Protein AF-A0A3D3TBF5-F1 (afdb_monomer_lite)

Foldseek 3Di:
DDDDDPDPDDPDDDPDPDPPPPPPPPPVPPDFDPFFDWPWKDWPNFTWDADPVVQETETEDEAPDQQQWTFIAIDGPPQKAKPVHGRHTHHQPDWDWMWIAGRVRDIDIHTYHYHYDDPDPPQQCFDFDPPVDDTWGWGWDADPVRHTDQDTWTADPRDTFDGWDFDADPPGDGQFTWGDDPRDIDGDDDDDDDD

Radius of gyration: 39.22 Å; chains: 1; bounding box: 85×25×143 Å

Structure (mmCIF, N/CA/C/O backbone):
data_AF-A0A3D3TBF5-F1
#
_entry.id   AF-A0A3D3TBF5-F1
#
loop_
_atom_site.group_PDB
_atom_site.id
_atom_site.type_symbol
_atom_site.label_atom_id
_atom_site.label_alt_id
_atom_site.label_comp_id
_atom_site.label_asym_id
_atom_site.label_entity_id
_atom_site.label_seq_id
_atom_site.pdbx_PDB_ins_code
_atom_site.Cartn_x
_atom_site.Cartn_y
_atom_site.Cartn_z
_atom_site.occupancy
_atom_site.B_iso_or_equiv
_atom_site.auth_seq_id
_atom_site.auth_comp_id
_atom_site.auth_asym_id
_atom_site.auth_atom_id
_atom_site.pdbx_PDB_model_num
ATOM 1 N N . MET A 1 1 ? -46.517 -11.466 99.877 1.00 44.78 1 MET A N 1
ATOM 2 C CA . MET A 1 1 ? -45.139 -11.883 99.499 1.00 44.78 1 MET A CA 1
ATOM 3 C C . MET A 1 1 ? -45.251 -12.443 98.082 1.00 44.78 1 MET A C 1
ATOM 5 O O . MET A 1 1 ? -46.030 -13.364 97.930 1.00 44.78 1 MET A O 1
ATOM 9 N N . LYS A 1 2 ? -44.693 -11.909 96.987 1.00 42.38 2 LYS A N 1
ATOM 10 C CA . LYS A 1 2 ? -43.354 -11.375 96.652 1.00 42.38 2 LYS A CA 1
ATOM 11 C C . LYS A 1 2 ? -43.559 -10.257 95.593 1.00 42.38 2 LYS A C 1
ATOM 13 O O . LYS A 1 2 ? -44.338 -10.458 94.676 1.00 42.38 2 LYS A O 1
ATOM 18 N N . LYS A 1 3 ? -43.184 -8.997 95.842 1.00 43.31 3 LYS A N 1
ATOM 19 C CA . LYS A 1 3 ? -41.901 -8.330 95.511 1.00 43.31 3 LYS A CA 1
ATOM 20 C C . LYS A 1 3 ? -41.481 -8.410 94.028 1.00 43.31 3 LYS A C 1
ATOM 22 O O . LYS A 1 3 ? -41.016 -9.448 93.585 1.00 43.31 3 LYS A O 1
ATOM 27 N N . CYS A 1 4 ? -41.584 -7.254 93.359 1.00 49.91 4 CYS A N 1
ATOM 28 C CA . CYS A 1 4 ? -40.483 -6.519 92.721 1.00 49.91 4 CYS A CA 1
ATOM 29 C C . CYS A 1 4 ? -39.525 -7.318 91.820 1.00 49.91 4 CYS A C 1
ATOM 31 O O . CYS A 1 4 ? -38.617 -7.951 92.343 1.00 49.91 4 CYS A O 1
ATOM 33 N N . GLN A 1 5 ? -39.671 -7.172 90.497 1.00 48.06 5 GLN A N 1
ATOM 34 C CA . GLN A 1 5 ? -38.568 -7.145 89.519 1.00 48.06 5 GLN A CA 1
ATOM 35 C C . GLN A 1 5 ? -38.929 -6.172 88.385 1.00 48.06 5 GLN A C 1
ATOM 37 O O . GLN A 1 5 ? -39.093 -6.520 87.224 1.00 48.06 5 GLN A O 1
ATOM 42 N N . LEU A 1 6 ? -39.071 -4.911 88.791 1.00 50.03 6 LEU A N 1
ATOM 43 C CA . LEU A 1 6 ? -38.897 -3.731 87.955 1.00 50.03 6 LEU A CA 1
ATOM 44 C C . LEU A 1 6 ? -37.449 -3.257 88.173 1.00 50.03 6 LEU A C 1
ATOM 46 O O . LEU A 1 6 ? -37.250 -2.296 88.903 1.00 50.03 6 LEU A O 1
ATOM 50 N N . PHE A 1 7 ? -36.444 -3.999 87.677 1.00 50.03 7 PHE A N 1
ATOM 51 C CA . PHE A 1 7 ? -35.027 -3.572 87.660 1.00 50.03 7 PHE A CA 1
ATOM 52 C C . PHE A 1 7 ? -34.118 -4.556 86.882 1.00 50.03 7 PHE A C 1
ATOM 54 O O . PHE A 1 7 ? -33.249 -5.213 87.444 1.00 50.03 7 PHE A O 1
ATOM 61 N N . TYR A 1 8 ? -34.332 -4.695 85.575 1.00 39.38 8 TYR A N 1
ATOM 62 C CA . TYR A 1 8 ? -33.291 -5.140 84.631 1.00 39.38 8 TYR A CA 1
ATOM 63 C C . TYR A 1 8 ? -33.533 -4.373 83.321 1.00 39.38 8 TYR A C 1
ATOM 65 O O . TYR A 1 8 ? -34.052 -4.889 82.343 1.00 39.38 8 TYR A O 1
ATOM 73 N N . PHE A 1 9 ? -33.541 -3.042 83.381 1.00 40.16 9 PHE A N 1
ATOM 74 C CA . PHE A 1 9 ? -32.325 -2.225 83.373 1.00 40.16 9 PHE A CA 1
ATOM 75 C C . PHE A 1 9 ? -31.498 -2.517 82.113 1.00 40.16 9 PHE A C 1
ATOM 77 O O . PHE A 1 9 ? -30.559 -3.300 82.133 1.00 40.16 9 PHE A O 1
ATOM 84 N N . PHE A 1 10 ? -31.912 -1.896 81.005 1.00 44.72 10 PHE A N 1
ATOM 85 C CA . PHE A 1 10 ? -31.051 -0.984 80.241 1.00 44.72 10 PHE A CA 1
ATOM 86 C C . PHE A 1 10 ? -29.668 -1.478 79.768 1.00 44.72 10 PHE A C 1
ATOM 88 O O . PHE A 1 10 ? -28.803 -0.658 79.476 1.00 44.72 10 PHE A O 1
ATOM 95 N N . LEU A 1 11 ? -29.446 -2.789 79.638 1.00 43.97 11 LEU A N 1
ATOM 96 C CA . LEU A 1 11 ? -28.130 -3.318 79.271 1.00 43.97 11 LEU A CA 1
ATOM 97 C C . LEU A 1 11 ? -28.190 -4.583 78.402 1.00 43.97 11 LEU A C 1
ATOM 99 O O . LEU A 1 11 ? -27.532 -5.578 78.678 1.00 43.97 11 LEU A O 1
ATOM 103 N N . THR A 1 12 ? -28.947 -4.532 77.309 1.00 49.16 12 THR A N 1
ATOM 104 C CA . TH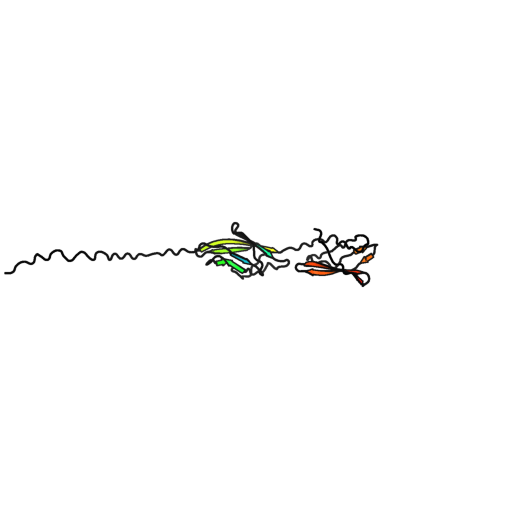R A 1 12 ? -28.513 -5.174 76.056 1.00 49.16 12 THR A CA 1
ATOM 105 C C . THR A 1 12 ? -28.653 -4.148 74.935 1.00 49.16 12 THR A C 1
ATOM 107 O O . THR A 1 12 ? -29.690 -4.005 74.294 1.00 49.16 12 THR A O 1
ATOM 110 N N . ALA A 1 13 ? -27.594 -3.342 74.827 1.00 52.47 13 ALA A N 1
ATOM 111 C CA . ALA A 1 13 ? -27.198 -2.524 73.686 1.00 52.47 13 ALA A CA 1
ATOM 112 C C . ALA A 1 13 ? -27.824 -3.011 72.364 1.00 52.47 13 ALA A C 1
ATOM 114 O O . ALA A 1 13 ? -27.690 -4.173 71.999 1.00 52.47 13 ALA A O 1
ATOM 115 N N . ILE A 1 14 ? -28.570 -2.175 71.638 1.00 59.97 14 ILE A N 1
ATOM 116 C CA . ILE A 1 14 ? -27.981 -1.262 70.639 1.00 59.97 14 ILE A CA 1
ATOM 117 C C . ILE A 1 14 ? -26.761 -1.915 69.958 1.00 59.97 14 ILE A C 1
ATOM 119 O O . ILE A 1 14 ? -25.628 -1.479 70.121 1.00 59.97 14 ILE A O 1
ATOM 123 N N . LEU A 1 15 ? -27.017 -3.024 69.267 1.00 54.66 15 LEU A N 1
ATOM 124 C CA . LEU A 1 15 ? -26.178 -3.684 68.265 1.00 54.66 15 LEU A CA 1
ATOM 125 C C . LEU A 1 15 ? -27.102 -4.741 67.632 1.00 54.66 15 LEU A C 1
ATOM 127 O O . LEU A 1 15 ? -27.279 -5.815 68.187 1.00 54.66 15 LEU A O 1
ATOM 131 N N . CYS A 1 16 ? -27.988 -4.382 66.704 1.00 47.75 16 CYS A N 1
ATOM 132 C CA . CYS A 1 16 ? -27.721 -4.481 65.270 1.00 47.75 16 CYS A CA 1
ATOM 133 C C . CYS A 1 16 ? -28.657 -3.537 64.484 1.00 47.75 16 CYS A C 1
ATOM 135 O O . CYS A 1 16 ? -29.591 -3.981 63.820 1.00 47.75 16 CYS A O 1
ATOM 137 N N . ILE A 1 17 ? -28.424 -2.223 64.559 1.00 57.31 17 ILE A N 1
ATOM 138 C CA . ILE A 1 17 ? -28.798 -1.333 63.450 1.00 57.31 17 ILE A CA 1
ATOM 139 C C . ILE A 1 17 ? -27.656 -1.457 62.442 1.00 57.31 17 ILE A C 1
ATOM 141 O O . ILE A 1 17 ? -26.527 -1.109 62.776 1.00 57.31 17 ILE A O 1
ATOM 145 N N . GLY A 1 18 ? -27.940 -1.976 61.248 1.00 52.31 18 GLY A N 1
ATOM 146 C CA . GLY A 1 18 ? -26.971 -1.994 60.151 1.00 52.31 18 GLY A CA 1
ATOM 147 C C . GLY A 1 18 ? -26.944 -3.284 59.342 1.00 52.31 18 GLY A C 1
ATOM 148 O O . GLY A 1 18 ? -25.890 -3.882 59.208 1.00 52.31 18 GLY A O 1
ATOM 149 N N . LEU A 1 19 ? -28.084 -3.707 58.791 1.00 52.31 19 LEU A N 1
ATOM 150 C CA . LEU A 1 19 ? -28.098 -4.491 57.548 1.00 52.31 19 LEU A CA 1
ATOM 151 C C . LEU A 1 19 ? -28.998 -3.800 56.514 1.00 52.31 19 LEU A C 1
ATOM 153 O O . LEU A 1 19 ? -29.741 -4.443 55.780 1.00 52.31 19 LEU A O 1
ATOM 157 N N . ILE A 1 20 ? -28.893 -2.469 56.428 1.00 59.06 20 ILE A N 1
ATOM 158 C CA . ILE A 1 20 ? -28.952 -1.837 55.108 1.00 59.06 20 ILE A CA 1
ATOM 159 C C . ILE A 1 20 ? -27.634 -2.251 54.452 1.00 59.06 20 ILE A C 1
ATOM 161 O O . ILE A 1 20 ? -26.636 -1.544 54.528 1.00 59.06 20 ILE A O 1
ATOM 165 N N . SER A 1 21 ? -27.603 -3.477 53.934 1.00 51.47 21 SER A N 1
ATOM 166 C CA . SER A 1 21 ? -26.643 -3.832 52.908 1.00 51.47 21 SER A CA 1
ATOM 167 C C . SER A 1 21 ? -27.151 -3.101 51.678 1.00 51.47 21 SER A C 1
ATOM 169 O O . SER A 1 21 ? -28.109 -3.549 51.050 1.00 51.47 21 SER A O 1
ATOM 171 N N . CYS A 1 22 ? -26.569 -1.938 51.388 1.00 60.28 22 CYS A N 1
ATOM 172 C CA . CYS A 1 22 ? -26.491 -1.518 49.999 1.00 60.28 22 CYS A CA 1
ATOM 173 C C . CYS A 1 22 ? -25.893 -2.705 49.241 1.00 60.28 22 CYS A C 1
ATOM 175 O O . CYS A 1 22 ? -24.845 -3.223 49.631 1.00 60.28 22 CYS A O 1
ATOM 177 N N . SER A 1 23 ? -26.589 -3.199 48.222 1.00 57.19 23 SER A N 1
ATOM 178 C CA . SER A 1 23 ? -25.873 -3.752 47.085 1.00 57.19 23 SER A CA 1
ATOM 179 C C . SER A 1 23 ? -25.165 -2.551 46.485 1.00 57.19 23 SER A C 1
ATOM 181 O O . SER A 1 23 ? -25.796 -1.719 45.833 1.00 57.19 23 SER A O 1
ATOM 183 N N . ASP A 1 24 ? -23.898 -2.384 46.839 1.00 58.56 24 ASP A N 1
ATOM 184 C CA . ASP A 1 24 ? -23.013 -1.568 46.034 1.00 58.56 24 ASP A CA 1
ATOM 185 C C . ASP A 1 24 ? -22.933 -2.313 44.697 1.00 58.56 24 ASP A C 1
ATOM 187 O O . ASP A 1 24 ? -22.216 -3.302 44.543 1.00 58.56 24 ASP A O 1
ATOM 191 N N . ASP A 1 25 ? -23.819 -1.928 43.775 1.00 63.03 25 ASP A N 1
ATOM 192 C CA . ASP A 1 25 ? -23.666 -2.200 42.355 1.00 63.03 25 ASP A CA 1
ATOM 193 C C . ASP A 1 25 ? -22.463 -1.357 41.922 1.00 63.03 25 ASP A C 1
ATOM 195 O O . ASP A 1 25 ? -22.594 -0.248 41.401 1.00 63.03 25 ASP A O 1
ATOM 199 N N . ASP A 1 26 ? -21.273 -1.860 42.251 1.00 60.66 26 ASP A N 1
ATOM 200 C CA . ASP A 1 26 ? -20.014 -1.399 41.698 1.00 60.66 26 ASP A CA 1
ATOM 201 C C . ASP A 1 26 ? -20.041 -1.774 40.210 1.00 60.66 26 ASP A C 1
ATOM 203 O O . ASP A 1 26 ? -19.569 -2.833 39.789 1.00 60.66 26 ASP A O 1
ATOM 207 N N . ASP A 1 27 ? -20.672 -0.918 39.402 1.00 64.25 27 ASP A N 1
ATOM 208 C CA . ASP A 1 27 ? -20.431 -0.848 37.967 1.00 64.25 27 ASP A CA 1
ATOM 209 C C . ASP A 1 27 ? -18.949 -0.479 37.793 1.00 64.25 27 ASP A C 1
ATOM 211 O O . ASP A 1 27 ? -18.582 0.692 37.682 1.00 64.25 27 ASP A O 1
ATOM 215 N N . ASP A 1 28 ? -18.079 -1.491 37.832 1.00 65.94 28 ASP A N 1
ATOM 216 C CA . ASP A 1 28 ? -16.680 -1.375 37.444 1.00 65.94 28 ASP A CA 1
ATOM 217 C C . ASP A 1 28 ? -16.651 -0.848 36.004 1.00 65.94 28 ASP A C 1
ATOM 219 O O . ASP A 1 28 ? -16.860 -1.589 35.036 1.00 65.94 28 ASP A O 1
ATOM 223 N N . ASP A 1 29 ? -16.430 0.458 35.857 1.00 74.69 29 ASP A N 1
ATOM 224 C CA . ASP A 1 29 ? -16.364 1.121 34.562 1.00 74.69 29 ASP A CA 1
ATOM 225 C C . ASP A 1 29 ? -15.096 0.639 33.844 1.00 74.69 29 ASP A C 1
ATOM 227 O O . ASP A 1 29 ? -13.984 1.142 34.035 1.00 74.69 29 ASP A O 1
ATOM 231 N N . VAL A 1 30 ? -15.236 -0.439 33.067 1.00 84.44 30 VAL A N 1
ATOM 232 C CA . VAL A 1 30 ? -14.136 -1.025 32.302 1.00 84.44 30 VAL A CA 1
ATOM 233 C C . VAL A 1 30 ? -13.706 -0.018 31.241 1.00 84.44 30 VAL A C 1
ATOM 235 O O . VAL A 1 30 ? -14.323 0.092 30.176 1.00 84.44 30 VAL A O 1
ATOM 238 N N . ILE A 1 31 ? -12.605 0.688 31.509 1.00 90.69 31 ILE A N 1
ATOM 239 C CA . ILE A 1 31 ? -11.995 1.611 30.551 1.00 90.69 31 ILE A CA 1
ATOM 240 C C . ILE A 1 31 ? -11.472 0.804 29.358 1.00 90.69 31 ILE A C 1
ATOM 242 O O . ILE A 1 31 ? -10.478 0.079 29.448 1.00 90.69 31 ILE A O 1
ATOM 246 N N . ARG A 1 32 ? -12.156 0.941 28.221 1.00 95.75 32 ARG A N 1
ATOM 247 C CA . ARG A 1 32 ? -11.757 0.344 26.943 1.00 95.75 32 ARG A CA 1
ATOM 248 C C . ARG A 1 32 ? -10.760 1.243 26.221 1.00 95.75 32 ARG A C 1
ATOM 250 O O . ARG A 1 32 ? -10.855 2.467 26.282 1.00 95.75 32 ARG A O 1
ATOM 257 N N . SER A 1 33 ? -9.817 0.629 25.510 1.00 97.25 33 SER A N 1
ATOM 258 C CA . SER A 1 33 ? -8.856 1.363 24.686 1.00 97.25 33 SER A CA 1
ATOM 259 C C . SER A 1 33 ? -9.558 2.136 23.569 1.00 97.25 33 SER A C 1
ATOM 261 O O . SER A 1 33 ? -10.416 1.594 22.870 1.00 97.25 33 SER A O 1
ATOM 263 N N . ASN A 1 34 ? -9.135 3.381 23.363 1.00 97.50 34 ASN A N 1
ATOM 264 C CA . ASN A 1 34 ? -9.571 4.240 22.262 1.00 97.50 34 ASN A CA 1
ATOM 265 C C . ASN A 1 34 ? -8.534 4.331 21.124 1.00 97.50 34 ASN A C 1
ATOM 267 O O . ASN A 1 34 ? -8.710 5.116 20.181 1.00 97.50 34 ASN A O 1
ATOM 271 N N . GLU A 1 35 ? -7.449 3.553 21.212 1.00 98.44 35 GLU A N 1
ATOM 272 C CA . GLU A 1 35 ? -6.378 3.513 20.220 1.00 98.44 35 GLU A CA 1
ATOM 273 C C . GLU A 1 35 ? -6.846 2.796 18.946 1.00 98.44 35 GLU A C 1
ATOM 275 O O . GLU A 1 35 ? -7.361 1.680 18.975 1.00 98.44 35 GLU A O 1
ATOM 280 N N . LYS A 1 36 ? -6.663 3.465 17.807 1.00 98.44 36 LYS A N 1
ATOM 281 C CA . LYS A 1 36 ? -7.197 3.071 16.493 1.00 98.44 36 LYS A CA 1
ATOM 282 C C . LYS A 1 36 ? -6.226 3.433 15.376 1.00 98.44 36 LYS A C 1
ATOM 284 O O . LYS A 1 36 ? -6.605 4.060 14.389 1.00 98.44 36 LYS A O 1
ATOM 289 N N . LYS A 1 37 ? -4.954 3.087 15.574 1.00 98.75 37 LYS A N 1
ATOM 290 C CA . LYS A 1 37 ? -3.879 3.371 14.621 1.00 98.75 37 LYS A CA 1
ATOM 291 C C . LYS A 1 37 ? -3.606 2.174 13.725 1.00 98.75 37 LYS A C 1
ATOM 293 O O . LYS A 1 37 ? -3.753 1.033 14.164 1.00 98.75 37 LYS A O 1
ATOM 298 N N . ILE A 1 38 ? -3.155 2.441 12.501 1.00 98.75 38 ILE A N 1
ATOM 299 C CA . ILE A 1 38 ? -2.446 1.451 11.686 1.00 98.75 38 ILE A CA 1
ATOM 300 C C . ILE A 1 38 ? -0.964 1.610 12.014 1.00 98.75 38 ILE A C 1
ATOM 302 O O . ILE A 1 38 ? -0.379 2.661 11.787 1.00 98.75 38 ILE A O 1
ATOM 306 N N . THR A 1 39 ? -0.367 0.583 12.610 1.00 98.38 39 THR A N 1
ATOM 307 C CA . THR A 1 39 ? 1.027 0.612 13.079 1.00 98.38 39 THR A CA 1
ATOM 308 C C . THR A 1 39 ? 1.991 0.020 12.058 1.00 98.38 39 THR A C 1
ATOM 310 O O . THR A 1 39 ? 3.179 0.333 12.077 1.00 98.38 39 THR A O 1
ATOM 313 N N . GLU A 1 40 ? 1.490 -0.813 11.145 1.00 98.62 40 GLU A N 1
ATOM 314 C CA . GLU A 1 40 ? 2.246 -1.331 10.012 1.00 98.62 40 GLU A CA 1
ATOM 315 C C . GLU A 1 40 ? 1.302 -1.597 8.840 1.00 98.62 40 GLU A C 1
ATOM 317 O O . GLU A 1 40 ? 0.206 -2.125 9.021 1.00 98.62 40 GLU A O 1
ATOM 322 N N . PHE A 1 41 ? 1.751 -1.252 7.638 1.00 98.75 41 PHE A N 1
ATOM 323 C CA . PHE A 1 41 ? 1.102 -1.610 6.385 1.00 98.75 41 PHE A CA 1
ATOM 324 C C . PHE A 1 41 ? 2.199 -1.995 5.397 1.00 98.75 41 PHE A C 1
ATOM 326 O O . PHE A 1 41 ? 3.109 -1.202 5.143 1.00 98.75 41 PHE A O 1
ATOM 333 N N . ALA A 1 42 ? 2.149 -3.213 4.868 1.00 98.25 42 ALA A N 1
ATOM 334 C CA . ALA A 1 42 ? 3.153 -3.709 3.937 1.00 98.25 42 ALA A CA 1
ATOM 335 C C . ALA A 1 42 ? 2.530 -4.562 2.833 1.00 98.25 42 ALA A C 1
ATOM 337 O O . ALA A 1 42 ? 1.548 -5.261 3.055 1.00 98.25 42 ALA A O 1
ATOM 338 N N . ILE A 1 43 ? 3.124 -4.535 1.643 1.00 97.19 43 ILE A N 1
ATOM 339 C CA . ILE A 1 43 ? 2.772 -5.423 0.528 1.00 97.19 43 ILE A CA 1
ATOM 340 C C . ILE A 1 43 ? 4.081 -5.973 -0.031 1.00 97.19 43 ILE A C 1
ATOM 342 O O . ILE A 1 43 ? 5.013 -5.208 -0.267 1.00 97.19 43 ILE A O 1
ATOM 346 N N . ASN A 1 44 ? 4.175 -7.292 -0.227 1.00 91.38 44 ASN A N 1
ATOM 347 C CA . ASN A 1 44 ? 5.380 -7.955 -0.748 1.00 91.38 44 ASN A CA 1
ATOM 348 C C . ASN A 1 44 ? 6.668 -7.558 0.009 1.00 91.38 44 ASN A C 1
ATOM 350 O O . ASN A 1 44 ? 7.696 -7.285 -0.604 1.00 91.38 44 ASN A O 1
ATOM 354 N N . ALA A 1 45 ? 6.592 -7.487 1.343 1.00 91.19 45 ALA A N 1
ATOM 355 C CA . ALA A 1 45 ? 7.661 -7.037 2.246 1.00 91.19 45 ALA A CA 1
ATOM 356 C C . ALA A 1 45 ? 8.110 -5.564 2.103 1.00 91.19 45 ALA A C 1
ATOM 358 O O . ALA A 1 45 ? 9.002 -5.129 2.834 1.00 91.19 45 ALA A O 1
ATOM 359 N N . VAL A 1 46 ? 7.477 -4.767 1.236 1.00 86.12 46 VAL A N 1
ATOM 360 C CA . VAL A 1 46 ? 7.700 -3.318 1.155 1.00 86.12 46 VAL A CA 1
ATOM 361 C C . VAL A 1 46 ? 6.776 -2.622 2.149 1.00 86.12 46 VAL A C 1
ATOM 363 O O . VAL A 1 46 ? 5.561 -2.816 2.109 1.00 86.12 46 VAL A O 1
ATOM 366 N N . LYS A 1 47 ? 7.350 -1.820 3.051 1.00 93.75 47 LYS A N 1
ATOM 367 C CA . LYS A 1 47 ? 6.606 -1.071 4.072 1.00 93.75 47 LYS A CA 1
ATOM 368 C C . LYS A 1 47 ? 6.128 0.271 3.535 1.00 93.75 47 LYS A C 1
ATOM 370 O O . LYS A 1 47 ? 6.873 0.955 2.837 1.00 93.75 47 LYS A O 1
ATOM 375 N N . ALA A 1 48 ? 4.903 0.635 3.889 1.00 95.94 48 ALA A N 1
ATOM 376 C CA . ALA A 1 48 ? 4.310 1.912 3.530 1.00 95.94 48 ALA A CA 1
ATOM 377 C C . ALA A 1 48 ? 4.760 3.024 4.480 1.00 95.94 48 ALA A C 1
ATOM 379 O O . ALA A 1 48 ? 5.079 2.781 5.646 1.00 95.94 48 ALA A O 1
ATOM 380 N N . GLU A 1 49 ? 4.714 4.252 3.983 1.00 96.31 49 GLU A N 1
ATOM 381 C CA . GLU A 1 49 ? 4.723 5.449 4.809 1.00 96.31 49 GLU A CA 1
ATOM 382 C C . GLU A 1 49 ? 3.311 5.685 5.352 1.00 96.31 49 GLU A C 1
ATOM 384 O O . GLU A 1 49 ? 2.336 5.698 4.595 1.00 96.31 49 GLU A O 1
ATOM 389 N N . ILE A 1 50 ? 3.198 5.841 6.670 1.00 98.50 50 ILE A N 1
ATOM 390 C CA . ILE A 1 50 ? 1.928 6.073 7.359 1.00 98.50 50 ILE A CA 1
ATOM 391 C C . ILE A 1 50 ? 1.973 7.469 7.965 1.00 98.50 50 ILE A C 1
ATOM 393 O O . ILE A 1 50 ? 2.751 7.736 8.881 1.00 98.50 50 ILE A O 1
ATOM 397 N N . ASP A 1 51 ? 1.107 8.345 7.470 1.00 97.81 51 ASP A N 1
ATOM 398 C CA . ASP A 1 51 ? 0.896 9.670 8.033 1.00 97.81 51 ASP A CA 1
ATOM 399 C C . ASP A 1 51 ? -0.267 9.607 9.025 1.00 97.81 51 ASP A C 1
ATOM 401 O O . ASP A 1 51 ? -1.445 9.539 8.661 1.00 97.81 51 ASP A O 1
ATOM 405 N N . GLU A 1 52 ? 0.071 9.629 10.310 1.00 97.88 52 GLU A N 1
ATOM 406 C CA . GLU A 1 52 ? -0.905 9.599 11.394 1.00 97.88 52 GLU A CA 1
ATOM 407 C C . GLU A 1 52 ? -1.657 10.923 11.583 1.00 97.88 52 GLU A C 1
ATOM 409 O O . GLU A 1 52 ? -2.709 10.928 12.221 1.00 97.88 52 GLU A O 1
ATOM 414 N N . THR A 1 53 ? -1.173 12.041 11.046 1.00 97.62 53 THR A N 1
ATOM 415 C CA . THR A 1 53 ? -1.868 13.331 11.122 1.00 97.62 53 THR A CA 1
ATOM 416 C C . THR A 1 53 ? -2.947 13.419 10.049 1.00 97.62 53 THR A C 1
ATOM 418 O O . 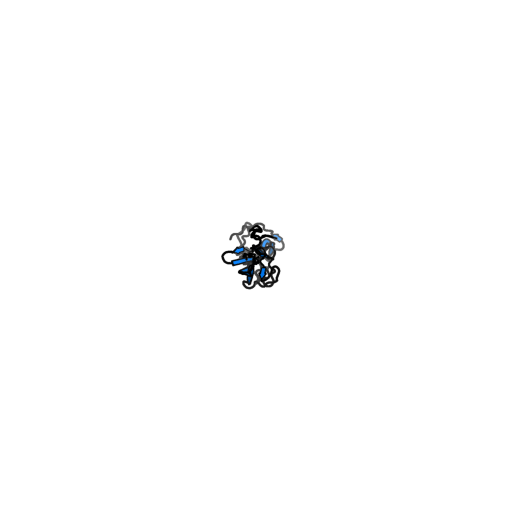THR A 1 53 ? -4.096 13.726 10.364 1.00 97.62 53 THR A O 1
ATOM 421 N N . ASN A 1 54 ? -2.604 13.089 8.804 1.00 98.06 54 ASN A N 1
ATOM 422 C CA . ASN A 1 54 ? -3.522 13.145 7.663 1.00 98.06 54 ASN A CA 1
ATOM 423 C C . ASN A 1 54 ? -4.310 11.846 7.444 1.00 98.06 54 ASN A C 1
ATOM 425 O O . ASN A 1 54 ? -5.252 11.823 6.653 1.00 98.06 54 ASN A O 1
ATOM 429 N N . LYS A 1 55 ? -3.947 10.771 8.155 1.00 98.50 55 LYS A N 1
ATOM 430 C CA . LYS A 1 55 ? -4.557 9.437 8.045 1.00 98.50 55 LYS A CA 1
ATOM 431 C C . LYS A 1 55 ? -4.447 8.885 6.627 1.00 98.50 55 LYS A C 1
ATOM 433 O O . LYS A 1 55 ? -5.395 8.344 6.055 1.00 98.50 55 LYS A O 1
ATOM 438 N N . THR A 1 56 ? -3.255 9.014 6.058 1.00 98.31 56 THR A N 1
ATOM 439 C CA . THR A 1 56 ? -2.924 8.509 4.725 1.00 98.31 56 THR A CA 1
ATOM 440 C C . THR A 1 56 ? -1.845 7.446 4.806 1.00 98.31 56 THR A C 1
ATOM 442 O O . THR A 1 56 ? -0.962 7.502 5.657 1.00 98.31 56 THR A O 1
ATOM 445 N N . ILE A 1 57 ? -1.922 6.476 3.901 1.00 98.75 57 ILE A N 1
ATOM 446 C CA . ILE A 1 57 ? -0.934 5.414 3.739 1.00 98.75 57 ILE A CA 1
ATOM 447 C C . ILE A 1 57 ? -0.452 5.476 2.298 1.00 98.75 57 ILE A C 1
ATOM 449 O O . ILE A 1 57 ? -1.260 5.381 1.374 1.00 98.75 57 ILE A O 1
ATOM 453 N N . ILE A 1 58 ? 0.851 5.642 2.107 1.00 94.50 58 ILE A N 1
ATOM 454 C CA . ILE A 1 58 ? 1.466 5.722 0.786 1.00 94.50 58 ILE A CA 1
ATOM 455 C C . ILE A 1 58 ? 2.484 4.597 0.666 1.00 94.50 58 ILE A C 1
ATOM 457 O O . ILE A 1 58 ? 3.398 4.474 1.478 1.00 94.50 58 ILE A O 1
ATOM 461 N N . LEU A 1 59 ? 2.332 3.765 -0.361 1.00 92.25 59 LEU A N 1
ATOM 462 C CA . LEU A 1 59 ? 3.278 2.699 -0.667 1.00 92.25 59 LEU A CA 1
ATOM 463 C C . LEU A 1 59 ? 3.677 2.774 -2.133 1.00 92.25 59 LEU A C 1
ATOM 465 O O . LEU A 1 59 ? 2.818 2.794 -3.012 1.00 92.25 59 LEU A O 1
ATOM 469 N N . THR A 1 60 ? 4.980 2.750 -2.385 1.00 84.75 60 THR A N 1
ATOM 470 C CA . THR A 1 60 ? 5.528 2.680 -3.738 1.00 84.75 60 THR A CA 1
ATOM 471 C C . THR A 1 60 ? 6.076 1.281 -3.986 1.00 84.75 60 THR A C 1
ATOM 473 O O . THR A 1 60 ? 6.981 0.834 -3.284 1.00 84.75 60 THR A O 1
ATOM 476 N N . LEU A 1 61 ? 5.522 0.588 -4.978 1.00 82.56 61 LEU A N 1
ATOM 477 C CA . LEU A 1 61 ? 5.912 -0.762 -5.378 1.00 82.56 61 LEU A CA 1
ATOM 478 C C . LEU A 1 61 ? 6.750 -0.745 -6.671 1.00 82.56 61 LEU A C 1
ATOM 480 O O . LEU A 1 61 ? 6.663 0.212 -7.451 1.00 82.56 61 LEU A O 1
ATOM 484 N N . PRO A 1 62 ? 7.561 -1.794 -6.921 1.00 79.25 62 PRO A N 1
ATOM 485 C CA . PRO A 1 62 ? 8.326 -1.931 -8.157 1.00 79.25 62 PRO A CA 1
ATOM 486 C C . PRO A 1 62 ? 7.451 -1.869 -9.411 1.00 79.25 62 PRO A C 1
ATOM 488 O O . PRO A 1 62 ? 6.260 -2.186 -9.369 1.00 79.25 62 PRO A O 1
ATOM 491 N N . ALA A 1 63 ? 8.071 -1.502 -10.532 1.00 71.88 63 ALA A N 1
ATOM 492 C CA . ALA A 1 63 ? 7.425 -1.457 -11.840 1.00 71.88 63 ALA A CA 1
ATOM 493 C C . ALA A 1 63 ? 6.733 -2.781 -12.204 1.00 71.88 63 ALA A C 1
ATOM 495 O O . ALA A 1 63 ? 7.160 -3.847 -11.765 1.00 71.88 63 ALA A O 1
ATOM 496 N N . GLU A 1 64 ? 5.681 -2.698 -13.022 1.00 77.00 64 GLU A N 1
ATOM 497 C CA . GLU A 1 64 ? 4.874 -3.844 -13.482 1.00 77.00 64 GLU A CA 1
ATOM 498 C C . GLU A 1 64 ? 4.136 -4.625 -12.376 1.00 77.00 64 GLU A C 1
ATOM 500 O O . GLU A 1 64 ? 3.566 -5.682 -12.644 1.00 77.00 64 GLU A O 1
ATOM 505 N N . THR A 1 65 ? 4.100 -4.129 -11.132 1.00 82.38 65 THR A N 1
ATOM 506 C CA . THR A 1 65 ? 3.284 -4.758 -10.081 1.00 82.38 65 THR A CA 1
ATOM 507 C C . THR A 1 65 ? 1.795 -4.654 -10.433 1.00 82.38 65 THR A C 1
ATOM 509 O O . THR A 1 65 ? 1.273 -3.549 -10.587 1.00 82.38 65 THR A O 1
ATOM 512 N N . ASP A 1 66 ? 1.096 -5.792 -10.508 1.00 90.56 66 ASP A N 1
ATOM 513 C CA . ASP A 1 66 ? -0.363 -5.831 -10.667 1.00 90.56 66 ASP A CA 1
ATOM 514 C C . ASP A 1 66 ? -1.053 -5.356 -9.380 1.00 90.56 66 ASP A C 1
ATOM 516 O O . ASP A 1 66 ? -1.024 -6.027 -8.347 1.00 90.56 66 ASP A O 1
ATOM 520 N N . VAL A 1 67 ? -1.676 -4.179 -9.446 1.00 95.94 67 VAL A N 1
ATOM 521 C CA . VAL A 1 67 ? -2.352 -3.542 -8.307 1.00 95.94 67 VAL A CA 1
ATOM 522 C C . VAL A 1 67 ? -3.806 -3.974 -8.126 1.00 95.94 67 VAL A C 1
ATOM 524 O O . VAL A 1 67 ? -4.443 -3.542 -7.170 1.00 95.94 67 VAL A O 1
ATOM 527 N N . THR A 1 68 ? -4.352 -4.815 -9.005 1.00 96.88 68 THR A N 1
ATOM 528 C CA . THR A 1 68 ? -5.775 -5.192 -8.961 1.00 96.88 68 THR A CA 1
ATOM 529 C C . THR A 1 68 ? -6.095 -6.222 -7.876 1.00 96.88 68 THR A C 1
ATOM 531 O O . THR A 1 68 ? -7.259 -6.389 -7.515 1.00 96.88 68 THR A O 1
ATOM 534 N N . LYS A 1 69 ? -5.076 -6.930 -7.362 1.00 96.38 69 LYS A N 1
ATOM 535 C CA . LYS A 1 69 ? -5.226 -8.085 -6.458 1.00 96.38 69 LYS A CA 1
ATOM 536 C C . LYS A 1 69 ? -4.095 -8.193 -5.434 1.00 96.38 69 LYS A C 1
ATOM 538 O O . LYS A 1 69 ? -3.427 -9.221 -5.320 1.00 96.38 69 LYS A O 1
ATOM 543 N N . LEU A 1 70 ? -3.851 -7.124 -4.683 1.00 97.81 70 LEU A N 1
ATOM 544 C CA . LEU A 1 70 ? -2.804 -7.116 -3.658 1.00 97.81 70 LEU A CA 1
ATOM 545 C C . LEU A 1 70 ? -3.349 -7.566 -2.301 1.00 97.81 70 LEU A C 1
ATOM 547 O O . LEU A 1 70 ? -4.504 -7.312 -1.973 1.00 97.81 70 LEU A O 1
ATOM 551 N N . LYS A 1 71 ? -2.500 -8.209 -1.494 1.00 98.25 71 LYS A N 1
ATOM 552 C CA . LYS A 1 71 ? -2.810 -8.642 -0.123 1.00 98.25 71 LYS A CA 1
ATOM 553 C C . LYS A 1 71 ? -1.923 -7.892 0.871 1.00 98.25 71 LYS A C 1
ATOM 555 O O . LYS A 1 71 ? -0.759 -8.262 1.026 1.00 98.25 71 LYS A O 1
ATOM 560 N N . PRO A 1 72 ? -2.424 -6.824 1.509 1.00 98.50 72 PRO A N 1
ATOM 561 C CA . PRO A 1 72 ? -1.638 -6.078 2.478 1.00 98.50 72 PRO A CA 1
ATOM 562 C C . PRO A 1 72 ? -1.527 -6.807 3.811 1.00 98.50 72 PRO A C 1
ATOM 564 O O . PRO A 1 72 ? -2.520 -7.298 4.339 1.00 98.50 72 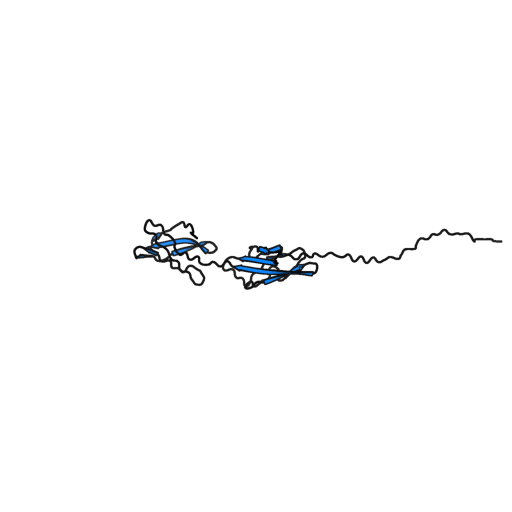PRO A O 1
ATOM 567 N N . GLN A 1 73 ? -0.331 -6.802 4.385 1.00 98.75 73 GLN A N 1
ATOM 568 C CA . GLN A 1 73 ? -0.071 -7.196 5.762 1.00 98.75 73 GLN A CA 1
ATOM 569 C C . GLN A 1 73 ? -0.247 -5.965 6.650 1.00 98.75 73 GLN A C 1
ATOM 571 O O . GLN A 1 73 ? 0.493 -4.987 6.509 1.00 98.75 73 GLN A O 1
ATOM 576 N N . ILE A 1 74 ? -1.241 -5.998 7.536 1.00 98.81 74 ILE A N 1
ATOM 577 C CA . ILE A 1 74 ? -1.659 -4.836 8.326 1.00 98.81 74 ILE A CA 1
ATOM 578 C C . ILE A 1 74 ? -1.559 -5.163 9.812 1.00 98.81 74 ILE A C 1
ATOM 580 O O . ILE A 1 74 ? -2.116 -6.158 10.275 1.00 98.81 74 ILE A O 1
ATOM 584 N N . LYS A 1 75 ? -0.899 -4.291 10.577 1.00 98.75 75 LYS A N 1
ATOM 585 C CA . LYS A 1 75 ? -0.962 -4.286 12.042 1.00 98.75 75 LYS A CA 1
ATOM 586 C C . LYS A 1 75 ? -1.664 -3.027 12.518 1.00 98.75 75 LYS A C 1
ATOM 588 O O . LYS A 1 75 ? -1.494 -1.950 11.946 1.00 98.75 75 LYS A O 1
ATOM 593 N N . VAL A 1 76 ? -2.441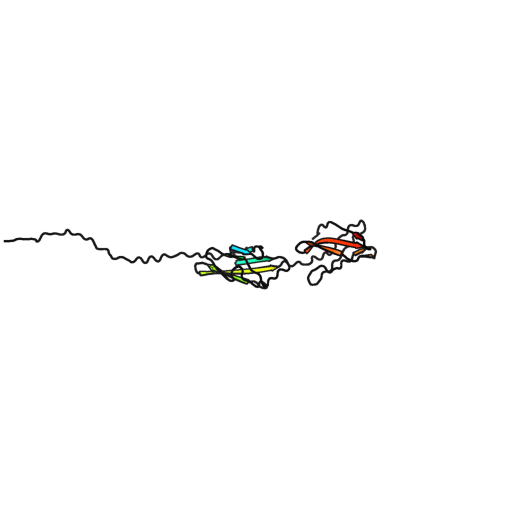 -3.175 13.579 1.00 98.75 76 VAL A N 1
ATOM 594 C CA . VAL A 1 76 ? -3.167 -2.084 14.228 1.00 98.75 76 VAL A CA 1
ATOM 595 C C . VAL A 1 76 ? -2.822 -2.010 15.708 1.00 98.75 76 VAL A C 1
ATOM 597 O O . VAL A 1 76 ? -2.135 -2.887 16.229 1.00 98.75 76 VAL A O 1
ATOM 600 N N . SER A 1 77 ? -3.275 -0.947 16.370 1.00 98.56 77 SER A N 1
ATOM 601 C CA . SER A 1 77 ? -3.230 -0.822 17.829 1.00 98.56 77 SER A CA 1
ATOM 602 C C . SER A 1 77 ? -3.787 -2.061 18.538 1.00 98.56 77 SER A C 1
ATOM 604 O O . SER A 1 77 ? -4.703 -2.718 18.039 1.00 98.56 77 SER A O 1
ATOM 606 N N . ASP A 1 78 ? -3.275 -2.344 19.735 1.00 97.88 78 ASP A N 1
ATOM 607 C CA . ASP A 1 78 ? -3.752 -3.459 20.550 1.00 97.88 78 ASP A CA 1
ATOM 608 C C . ASP A 1 78 ? -5.269 -3.398 20.751 1.00 97.88 78 ASP A C 1
ATOM 610 O O . ASP A 1 78 ? -5.839 -2.342 21.041 1.00 97.88 78 ASP A O 1
ATOM 614 N N . LYS A 1 79 ? -5.912 -4.562 20.601 1.00 97.56 79 LYS A N 1
ATOM 615 C CA . LYS A 1 79 ? -7.369 -4.765 20.681 1.00 97.56 79 LYS A CA 1
ATOM 616 C C . LYS A 1 79 ? -8.204 -4.035 19.619 1.00 97.56 79 LYS A C 1
ATOM 618 O O . LYS A 1 79 ? -9.427 -4.171 19.625 1.00 97.56 79 LYS A O 1
ATOM 623 N N . ALA A 1 80 ? -7.580 -3.298 18.703 1.00 98.56 80 ALA A N 1
ATOM 624 C CA . ALA A 1 80 ? -8.266 -2.746 17.549 1.00 98.56 80 ALA A CA 1
ATOM 625 C C . ALA A 1 80 ? -8.449 -3.808 16.451 1.00 98.56 80 ALA A C 1
ATOM 627 O O . ALA A 1 80 ? -7.786 -4.844 16.415 1.00 98.56 80 ALA A O 1
ATOM 628 N N . SER A 1 81 ? -9.355 -3.526 15.523 1.00 98.62 81 SER A N 1
ATOM 629 C CA . SER A 1 81 ? -9.593 -4.319 14.312 1.00 98.62 81 SER A CA 1
ATOM 630 C C . SER A 1 81 ? -9.586 -3.411 13.086 1.00 98.62 81 SER A C 1
ATOM 632 O O . SER A 1 81 ? -9.803 -2.209 13.220 1.00 98.62 81 SER A O 1
ATOM 634 N N . VAL A 1 82 ? -9.336 -3.962 11.895 1.00 98.81 82 VAL A N 1
ATOM 635 C CA . VAL A 1 82 ? -9.291 -3.197 10.639 1.00 98.81 82 VAL A CA 1
ATOM 636 C C . VAL A 1 82 ? -10.173 -3.824 9.565 1.00 98.81 82 VAL A C 1
ATOM 638 O O . VAL A 1 82 ? -10.308 -5.044 9.490 1.00 98.81 82 VAL A O 1
ATOM 641 N N . THR A 1 83 ? -10.809 -2.989 8.746 1.00 98.56 83 THR A N 1
ATOM 642 C CA . THR A 1 83 ? -11.602 -3.398 7.578 1.00 98.56 83 THR A CA 1
ATOM 643 C C . THR A 1 83 ? -11.262 -2.516 6.369 1.00 98.56 83 THR A C 1
ATOM 645 O O . THR A 1 83 ? -11.406 -1.301 6.496 1.00 98.56 83 THR A O 1
ATOM 648 N N . PRO A 1 84 ? -10.873 -3.063 5.201 1.00 98.50 84 PRO A N 1
ATOM 649 C CA . PRO A 1 84 ? -10.605 -4.480 4.926 1.00 98.50 84 PRO A CA 1
ATOM 650 C C . PRO A 1 84 ? -9.572 -5.102 5.879 1.00 98.50 84 PRO A C 1
ATOM 652 O O . PRO A 1 84 ? -8.725 -4.400 6.428 1.00 98.50 84 PRO A O 1
ATOM 655 N N . ALA A 1 85 ? -9.694 -6.405 6.137 1.00 98.56 85 ALA A N 1
ATOM 656 C CA . ALA A 1 85 ? -8.791 -7.106 7.050 1.00 98.56 85 ALA A CA 1
ATOM 657 C C . ALA A 1 85 ? -7.404 -7.322 6.415 1.00 98.56 85 ALA A C 1
ATOM 659 O O . ALA A 1 85 ? -7.262 -7.279 5.191 1.00 98.56 85 ALA A O 1
ATOM 660 N N . SER A 1 86 ? -6.391 -7.582 7.250 1.00 98.44 86 SER A N 1
ATOM 661 C CA . SER A 1 86 ? -5.068 -8.017 6.775 1.00 98.44 86 SER A CA 1
ATOM 662 C C . SER A 1 86 ? -5.194 -9.262 5.894 1.00 98.44 86 SER A C 1
ATOM 664 O O . SER A 1 86 ? -6.055 -10.112 6.123 1.00 98.44 86 SER A O 1
ATOM 666 N N . ASP A 1 87 ? -4.327 -9.351 4.890 1.00 98.25 87 ASP A N 1
ATOM 667 C CA . ASP A 1 87 ? -4.180 -10.470 3.955 1.00 98.25 87 ASP A CA 1
ATOM 668 C C . ASP A 1 87 ? -5.400 -10.735 3.048 1.00 98.25 87 ASP A C 1
ATOM 670 O O . ASP A 1 87 ? -5.438 -11.723 2.306 1.00 98.25 87 ASP A O 1
ATOM 674 N N . VAL A 1 88 ? -6.376 -9.820 3.041 1.00 97.88 88 VAL A N 1
ATOM 675 C CA . VAL A 1 88 ? -7.505 -9.822 2.104 1.00 97.88 88 VAL A CA 1
ATOM 676 C C . VAL A 1 88 ? -7.092 -9.186 0.777 1.00 97.88 88 VAL A C 1
ATOM 678 O O . VAL A 1 88 ? -6.508 -8.102 0.738 1.00 97.88 88 VAL A O 1
ATOM 681 N N . GLU A 1 89 ? -7.422 -9.866 -0.323 1.00 98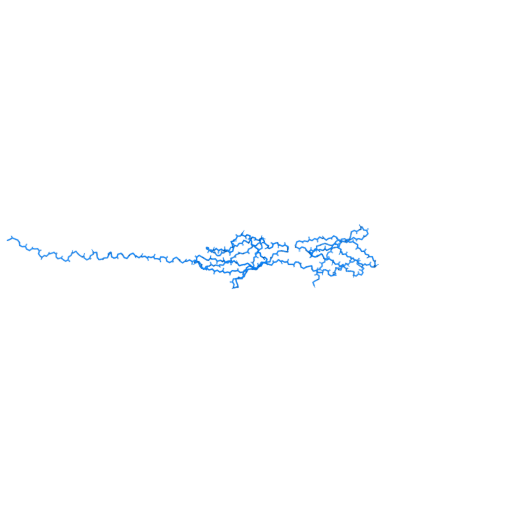.25 89 GLU A N 1
ATOM 682 C CA . GLU A 1 89 ? -7.197 -9.365 -1.681 1.00 98.25 89 GLU A CA 1
ATOM 683 C C . GLU A 1 89 ? -7.983 -8.071 -1.917 1.00 98.25 89 GLU A C 1
ATOM 685 O O . GLU A 1 89 ? -9.187 -8.010 -1.668 1.00 98.25 89 GLU A O 1
ATOM 690 N N . THR A 1 90 ? -7.284 -7.034 -2.369 1.00 98.31 90 THR A N 1
ATOM 691 C CA . THR A 1 90 ? -7.810 -5.679 -2.530 1.00 98.31 90 THR A CA 1
ATOM 692 C C . THR A 1 90 ? -7.301 -5.069 -3.839 1.00 98.31 90 THR A C 1
ATOM 694 O O . THR A 1 90 ? -6.121 -5.199 -4.176 1.00 98.31 90 THR A O 1
ATOM 697 N N . ASP A 1 91 ? -8.195 -4.388 -4.557 1.00 98.25 91 ASP A N 1
ATOM 698 C CA . ASP A 1 91 ? -7.894 -3.636 -5.778 1.00 98.25 91 ASP A CA 1
ATOM 699 C C . ASP A 1 91 ? -7.480 -2.196 -5.433 1.00 98.25 91 ASP A C 1
ATOM 701 O O . ASP A 1 91 ? -8.267 -1.432 -4.873 1.00 98.25 91 ASP A O 1
ATOM 705 N N . PHE A 1 92 ? -6.247 -1.833 -5.789 1.00 98.19 92 PHE A N 1
ATOM 706 C CA . PHE A 1 92 ? -5.651 -0.512 -5.583 1.00 98.19 92 PHE A CA 1
ATOM 707 C C . PHE A 1 92 ? -5.507 0.303 -6.877 1.00 98.19 92 PHE A C 1
ATOM 709 O O . PHE A 1 92 ? -4.720 1.248 -6.937 1.00 98.19 92 PHE A O 1
ATOM 716 N N . THR A 1 93 ? -6.286 -0.002 -7.920 1.00 96.75 93 THR A N 1
ATOM 717 C CA . THR A 1 93 ? -6.414 0.875 -9.103 1.00 96.75 93 THR A CA 1
ATOM 718 C C . THR A 1 93 ? -6.941 2.270 -8.747 1.00 96.75 93 THR A C 1
ATOM 720 O O . THR A 1 93 ? -6.761 3.223 -9.509 1.00 96.75 93 THR A O 1
ATOM 723 N N . LYS A 1 94 ? -7.574 2.406 -7.576 1.00 97.38 94 LYS A N 1
ATOM 724 C CA . LYS A 1 94 ? -7.970 3.664 -6.935 1.00 97.38 94 LYS A CA 1
ATOM 725 C C . LYS A 1 94 ? -7.573 3.636 -5.453 1.00 97.38 94 LYS A C 1
ATOM 727 O O . LYS A 1 94 ? -7.362 2.551 -4.914 1.00 97.38 94 LYS A O 1
ATOM 732 N N . PRO A 1 95 ? -7.499 4.799 -4.777 1.00 98.44 95 PRO A N 1
ATOM 733 C CA . PRO A 1 95 ? -7.297 4.832 -3.334 1.00 98.44 95 PRO A CA 1
ATOM 734 C C . PRO A 1 95 ? -8.356 4.011 -2.590 1.00 98.44 95 PRO A C 1
ATOM 736 O O . PRO A 1 95 ? -9.540 4.067 -2.929 1.00 98.44 95 PRO A O 1
ATOM 739 N N . VAL A 1 96 ? -7.928 3.280 -1.561 1.00 98.75 96 VAL A N 1
ATOM 740 C CA . VAL A 1 96 ? -8.782 2.391 -0.761 1.00 98.75 96 VAL A CA 1
ATOM 741 C C . VAL A 1 96 ? -8.855 2.891 0.672 1.00 98.75 96 VAL A C 1
ATOM 743 O O . VAL A 1 96 ? -7.837 3.209 1.285 1.00 98.75 96 VAL A O 1
ATOM 746 N N . THR A 1 97 ? -10.059 2.932 1.235 1.00 98.75 97 THR A N 1
ATOM 747 C CA . THR A 1 97 ? -10.259 3.310 2.636 1.00 98.75 97 THR A CA 1
ATOM 748 C C . THR A 1 97 ? -10.205 2.088 3.550 1.00 98.75 97 THR A C 1
ATOM 750 O O . THR A 1 97 ? -10.992 1.156 3.395 1.00 98.75 97 THR A O 1
ATOM 753 N N . TYR A 1 98 ? -9.324 2.134 4.548 1.00 98.75 98 TYR A N 1
ATOM 754 C CA . TYR A 1 98 ? -9.268 1.196 5.667 1.00 98.75 98 TYR A CA 1
ATOM 755 C C . TYR A 1 98 ? -9.862 1.846 6.915 1.00 98.75 98 TYR A C 1
ATOM 757 O O . TYR A 1 98 ? -9.500 2.961 7.274 1.00 98.75 98 TYR A O 1
ATOM 765 N N . THR A 1 99 ? -10.768 1.155 7.597 1.00 98.75 99 THR A N 1
ATOM 766 C CA . THR A 1 99 ? -11.379 1.613 8.849 1.00 98.75 99 THR A CA 1
ATOM 767 C C . THR A 1 99 ? -10.833 0.801 10.009 1.00 98.75 99 THR A C 1
ATOM 769 O O . THR A 1 99 ? -11.042 -0.410 10.060 1.00 98.75 99 THR A O 1
ATOM 772 N N . VAL A 1 100 ? -10.157 1.463 10.947 1.00 98.81 100 VAL A N 1
ATOM 773 C CA . VAL A 1 100 ? -9.733 0.873 12.219 1.00 98.81 100 VAL A CA 1
ATOM 774 C C . VAL A 1 100 ? -10.806 1.130 13.267 1.00 98.81 100 VAL A C 1
ATOM 776 O O . VAL A 1 100 ? -11.204 2.276 13.463 1.00 98.81 100 VAL A O 1
ATOM 779 N N . LYS A 1 101 ? -11.266 0.086 13.953 1.00 98.81 101 LYS A N 1
ATOM 780 C CA . LYS A 1 101 ? -12.200 0.167 15.081 1.00 98.81 101 LYS A CA 1
ATOM 781 C C . LYS A 1 101 ? -11.474 -0.203 16.374 1.00 98.81 101 LYS A C 1
ATOM 783 O O . LYS A 1 101 ? -10.938 -1.306 16.461 1.00 98.81 101 LYS A O 1
ATOM 788 N N . ALA A 1 102 ? -11.469 0.707 17.346 1.00 98.62 102 ALA A N 1
ATOM 789 C CA . ALA A 1 102 ? -10.903 0.511 18.680 1.00 98.62 102 ALA A CA 1
ATOM 790 C C . ALA A 1 102 ? -11.792 -0.385 19.566 1.00 98.62 102 ALA A C 1
ATOM 792 O O . ALA A 1 102 ? -12.936 -0.694 19.219 1.00 98.62 102 ALA A O 1
ATOM 793 N N . GLU A 1 103 ? -11.273 -0.773 20.733 1.00 98.38 103 GLU A N 1
ATOM 794 C CA . GLU A 1 103 ? -11.999 -1.569 21.733 1.00 98.38 103 GLU A CA 1
ATOM 795 C C . GLU A 1 103 ? -13.245 -0.830 22.252 1.00 98.38 103 GLU A C 1
ATOM 797 O O . GLU A 1 103 ? -14.295 -1.446 22.428 1.00 98.38 103 GLU A O 1
ATOM 802 N N . ASP A 1 104 ? -13.156 0.492 22.436 1.00 97.38 104 ASP A N 1
ATOM 803 C CA . ASP A 1 104 ? -14.276 1.360 22.831 1.00 97.38 104 ASP A CA 1
ATOM 804 C C . ASP A 1 104 ? -15.353 1.530 21.738 1.00 97.38 104 ASP A C 1
ATOM 806 O O . ASP A 1 104 ? -16.399 2.134 21.969 1.00 97.38 104 ASP A O 1
ATOM 810 N N . GLY A 1 105 ? -15.115 0.983 20.543 1.00 97.44 105 GLY A N 1
ATOM 811 C CA . GLY A 1 105 ? -16.015 1.044 19.398 1.00 97.44 105 GLY A CA 1
ATOM 812 C C . GLY A 1 105 ? -15.848 2.277 18.510 1.00 97.44 105 GLY A C 1
ATOM 813 O O . GLY A 1 105 ? -16.457 2.312 17.439 1.00 97.44 105 GLY A O 1
ATOM 814 N N . SER A 1 106 ? -15.015 3.247 18.893 1.00 98.44 106 SER A N 1
ATOM 815 C CA . SER A 1 106 ? -14.680 4.400 18.057 1.00 98.44 106 SER A CA 1
ATOM 816 C C . SER A 1 106 ? -13.867 3.982 16.828 1.00 98.44 106 SER A C 1
ATOM 818 O O . SER A 1 106 ? -13.146 2.981 16.840 1.00 98.44 106 SER A O 1
ATOM 820 N N . THR A 1 107 ? -13.979 4.746 15.738 1.00 98.69 107 THR A N 1
ATOM 821 C CA . THR A 1 107 ? -13.384 4.381 14.443 1.00 98.69 107 THR A CA 1
ATOM 822 C C . THR A 1 107 ? -12.491 5.470 13.867 1.00 98.69 107 THR A C 1
ATOM 824 O O . THR A 1 107 ? -12.740 6.655 14.077 1.00 98.69 107 THR A O 1
ATOM 827 N N . GLN A 1 108 ? -11.480 5.068 13.098 1.00 98.75 108 GLN A N 1
ATOM 828 C CA . GLN A 1 108 ? -10.615 5.948 12.318 1.00 98.75 108 GLN A CA 1
ATOM 829 C C . GLN A 1 108 ? -10.496 5.415 10.892 1.00 98.75 108 GLN A C 1
ATOM 831 O O . GLN A 1 108 ? -10.115 4.265 10.685 1.00 98.75 108 GLN A O 1
ATOM 836 N N . ALA A 1 109 ? -10.790 6.264 9.912 1.00 98.75 109 ALA A N 1
ATOM 837 C CA . ALA A 1 109 ? -10.550 5.961 8.507 1.00 98.75 109 ALA A CA 1
ATOM 838 C C . ALA A 1 109 ? -9.123 6.360 8.105 1.00 98.75 109 ALA A C 1
ATOM 840 O O . ALA A 1 109 ? -8.653 7.425 8.508 1.00 98.75 109 ALA A O 1
ATOM 841 N N . TYR A 1 110 ? -8.482 5.521 7.295 1.00 98.81 110 TYR A N 1
ATOM 842 C CA . TYR A 1 110 ? -7.201 5.738 6.632 1.00 98.81 110 TYR A CA 1
ATOM 843 C C . TYR A 1 110 ? -7.376 5.573 5.128 1.00 98.81 110 TYR A C 1
ATOM 845 O O . TYR A 1 110 ? -8.051 4.643 4.690 1.00 98.81 110 TYR A O 1
ATOM 853 N N . THR A 1 111 ? -6.744 6.428 4.329 1.00 98.81 111 THR A N 1
ATOM 854 C CA . THR A 1 111 ? -6.758 6.293 2.865 1.00 98.81 111 THR A CA 1
ATOM 855 C C . THR A 1 111 ? -5.425 5.745 2.377 1.00 98.81 111 THR A C 1
ATOM 857 O O . THR A 1 111 ? -4.404 6.423 2.475 1.00 98.81 111 THR A O 1
ATOM 860 N N . ALA A 1 112 ? -5.438 4.527 1.842 1.00 98.69 112 ALA A N 1
ATOM 861 C CA . ALA A 1 112 ? -4.282 3.872 1.251 1.00 98.69 112 ALA A CA 1
ATOM 862 C C . ALA A 1 112 ? -4.205 4.156 -0.251 1.00 98.69 112 ALA A C 1
ATOM 864 O O . ALA A 1 112 ? -5.148 3.890 -0.997 1.00 98.69 112 ALA A O 1
ATOM 865 N N . THR A 1 113 ? -3.066 4.684 -0.690 1.00 97.44 113 THR A N 1
ATOM 866 C CA . THR A 1 113 ? -2.749 4.940 -2.095 1.00 97.44 113 THR A CA 1
ATOM 867 C C . THR A 1 113 ? -1.479 4.186 -2.458 1.00 97.44 113 THR A C 1
ATOM 869 O O . THR A 1 113 ? -0.440 4.353 -1.817 1.00 97.44 113 THR A O 1
ATOM 872 N N . ILE A 1 114 ? -1.570 3.347 -3.488 1.00 96.12 114 ILE A N 1
ATOM 873 C CA . ILE A 1 114 ? -0.440 2.566 -3.987 1.00 96.12 114 ILE A CA 1
ATOM 874 C C . ILE A 1 114 ? 0.049 3.198 -5.283 1.00 96.12 114 ILE A C 1
ATOM 876 O O . ILE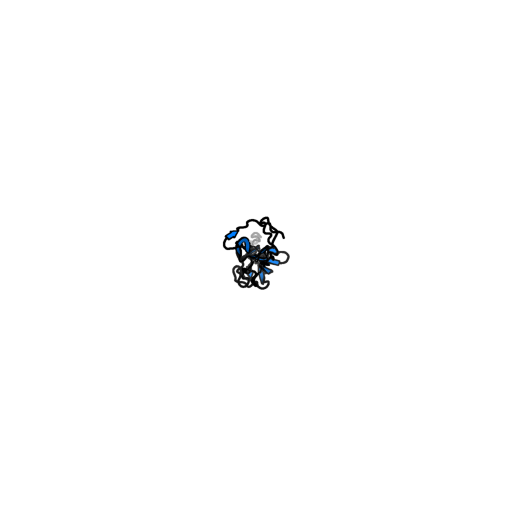 A 1 114 ? -0.716 3.395 -6.227 1.00 96.12 114 ILE A O 1
ATOM 880 N N . HIS A 1 115 ? 1.337 3.503 -5.328 1.00 84.25 115 HIS A N 1
ATOM 881 C CA . HIS A 1 115 ? 2.021 3.931 -6.534 1.00 84.25 115 HIS A CA 1
ATOM 882 C C . HIS A 1 115 ? 2.870 2.785 -7.066 1.00 84.25 115 HIS A C 1
ATOM 884 O O . HIS A 1 115 ? 3.528 2.069 -6.317 1.00 84.25 115 HIS A O 1
ATOM 890 N N . VAL A 1 116 ? 2.881 2.629 -8.382 1.00 79.69 116 VAL A N 1
ATOM 891 C CA . VAL A 1 116 ? 3.825 1.754 -9.072 1.00 79.69 116 VAL A CA 1
ATOM 892 C C . VAL A 1 116 ? 4.862 2.653 -9.714 1.00 79.69 116 VAL A C 1
ATOM 894 O O . VAL A 1 116 ? 4.500 3.625 -10.386 1.00 79.69 116 VAL A O 1
ATOM 897 N N . ILE A 1 117 ? 6.143 2.347 -9.501 1.00 73.00 117 ILE A N 1
ATOM 898 C CA . ILE A 1 117 ? 7.221 3.044 -10.201 1.00 73.00 117 ILE A CA 1
ATOM 899 C C . ILE A 1 117 ? 6.978 2.863 -11.695 1.00 73.00 117 ILE A C 1
ATOM 901 O O . ILE A 1 117 ? 7.090 1.761 -12.229 1.00 73.00 117 ILE A O 1
ATOM 905 N N . LYS A 1 118 ? 6.648 3.956 -12.381 1.00 59.66 118 LYS A N 1
ATOM 906 C CA . LYS A 1 118 ? 6.685 3.974 -13.835 1.00 59.66 118 LYS A CA 1
ATOM 907 C C . LYS A 1 118 ? 8.129 4.182 -14.226 1.00 59.66 118 LYS A C 1
ATOM 909 O O . LYS A 1 118 ? 8.667 5.277 -14.063 1.00 59.66 118 LYS A O 1
ATOM 914 N N . LEU A 1 119 ? 8.745 3.128 -14.744 1.00 51.22 119 LEU A N 1
ATOM 915 C CA . LEU A 1 119 ? 9.937 3.314 -15.547 1.00 51.22 119 LEU A CA 1
ATOM 916 C C . LEU A 1 119 ? 9.475 4.134 -16.744 1.00 51.22 119 LEU A C 1
ATOM 918 O O . LEU A 1 119 ? 8.692 3.662 -17.564 1.00 51.22 119 LEU A O 1
ATOM 922 N N . THR A 1 120 ? 9.876 5.395 -16.785 1.00 45.66 120 THR A N 1
ATOM 923 C CA . THR A 1 120 ? 9.929 6.085 -18.063 1.00 45.66 120 THR A CA 1
ATOM 924 C C . THR A 1 120 ? 11.168 5.538 -18.755 1.00 45.66 120 THR A C 1
ATOM 926 O O . THR A 1 120 ? 12.187 5.337 -18.082 1.00 45.66 120 THR A O 1
ATOM 929 N N . PRO A 1 121 ? 11.115 5.233 -20.061 1.00 46.81 121 PRO A N 1
ATOM 930 C CA . PRO A 1 121 ? 12.363 5.121 -20.783 1.00 46.81 121 PRO A CA 1
ATOM 931 C C . PRO A 1 121 ? 13.020 6.474 -20.597 1.00 46.81 121 PRO A C 1
ATOM 933 O O . PRO A 1 121 ? 12.541 7.482 -21.123 1.00 46.81 121 PRO A O 1
ATOM 936 N N . PHE A 1 122 ? 14.101 6.525 -19.827 1.00 43.09 122 PHE A N 1
ATOM 937 C CA . PHE A 1 122 ? 15.053 7.576 -20.084 1.00 43.09 122 PHE A CA 1
ATOM 938 C C . PHE A 1 122 ? 15.454 7.326 -21.533 1.00 43.09 122 PHE A C 1
ATOM 940 O O . PHE A 1 122 ? 15.984 6.269 -21.885 1.00 43.09 122 PHE A O 1
ATOM 947 N N . LEU A 1 123 ? 15.055 8.241 -22.413 1.00 36.84 123 LEU A N 1
ATOM 948 C CA . LEU A 1 123 ? 15.600 8.299 -23.751 1.00 36.84 123 LEU A CA 1
ATOM 949 C C . LEU A 1 123 ? 17.103 8.406 -23.528 1.00 36.84 123 LEU A C 1
ATOM 951 O O . LEU A 1 123 ? 17.607 9.478 -23.190 1.00 36.84 123 LEU A O 1
ATOM 955 N N . ILE A 1 124 ? 17.816 7.287 -23.648 1.00 44.62 124 ILE A N 1
ATOM 956 C CA . ILE A 1 124 ? 19.249 7.325 -23.848 1.00 44.62 124 ILE A CA 1
ATOM 957 C C . ILE A 1 124 ? 19.366 8.015 -25.196 1.00 44.62 124 ILE A C 1
ATOM 959 O O . ILE A 1 124 ? 19.199 7.412 -26.249 1.00 44.62 124 ILE A O 1
ATOM 963 N N . SER A 1 125 ? 19.489 9.334 -25.167 1.00 38.91 125 SER A N 1
ATOM 964 C CA . SER A 1 125 ? 19.489 10.107 -26.398 1.00 38.91 125 SER A CA 1
ATOM 965 C C . SER A 1 125 ? 20.805 9.884 -27.135 1.00 38.91 125 SER A C 1
ATOM 967 O O . SER A 1 125 ? 20.842 10.020 -28.358 1.00 38.91 125 SER A O 1
ATOM 969 N N . LYS A 1 126 ? 21.876 9.564 -26.387 1.00 45.22 126 LYS A N 1
ATOM 970 C CA . LYS A 1 126 ? 23.263 9.523 -26.848 1.00 45.22 126 LYS A CA 1
ATOM 971 C C . LYS A 1 126 ? 24.134 8.670 -25.911 1.00 45.22 126 LYS A C 1
ATOM 973 O O . LYS A 1 126 ? 24.444 9.110 -24.809 1.00 45.22 126 LYS A O 1
ATOM 978 N N . ILE A 1 127 ? 24.594 7.497 -26.351 1.00 50.62 127 ILE A N 1
ATOM 979 C CA . ILE A 1 127 ? 25.800 6.867 -25.772 1.00 50.62 127 ILE A CA 1
ATOM 980 C C . ILE A 1 127 ? 27.007 7.357 -26.560 1.00 50.62 127 ILE A C 1
ATOM 982 O O . ILE A 1 127 ? 27.014 7.240 -27.783 1.00 50.62 127 ILE A O 1
ATOM 986 N N . LYS A 1 128 ? 28.021 7.891 -25.869 1.00 48.44 128 LYS A N 1
ATOM 987 C CA . LYS A 1 128 ? 29.320 8.181 -26.479 1.00 48.44 128 LYS A CA 1
ATOM 988 C C . LYS A 1 128 ? 30.115 6.881 -26.559 1.00 48.44 128 LYS A C 1
ATOM 990 O O . LYS A 1 128 ? 30.498 6.331 -25.528 1.00 48.44 128 LYS A O 1
ATOM 995 N N . VAL A 1 129 ? 30.376 6.415 -27.772 1.00 53.31 129 VAL A N 1
ATOM 996 C CA . VAL A 1 129 ? 31.351 5.347 -28.009 1.00 53.31 129 VAL A CA 1
ATOM 997 C C . VAL A 1 129 ? 32.729 6.011 -28.077 1.00 53.31 129 VAL A C 1
ATOM 999 O O . VAL A 1 129 ? 32.926 6.949 -28.845 1.00 53.31 129 VAL A O 1
ATOM 1002 N N . ASN A 1 130 ? 33.667 5.609 -27.216 1.00 49.78 130 ASN A N 1
ATOM 1003 C CA . ASN A 1 130 ? 35.050 6.095 -27.271 1.00 49.78 130 ASN A CA 1
ATOM 1004 C C . ASN A 1 130 ? 35.908 5.056 -28.011 1.00 49.78 130 ASN A C 1
ATOM 1006 O O . ASN A 1 130 ? 36.617 4.295 -27.360 1.00 49.78 130 ASN A O 1
ATOM 1010 N N . ASP A 1 131 ? 35.861 5.034 -29.345 1.00 51.84 131 ASP A N 1
ATOM 1011 C CA . ASP A 1 131 ? 36.724 4.164 -30.173 1.00 51.84 131 ASP A CA 1
ATOM 1012 C C . ASP A 1 131 ? 37.953 4.908 -30.745 1.00 51.84 131 ASP A C 1
ATOM 1014 O O . ASP A 1 131 ? 38.529 4.561 -31.768 1.00 51.84 131 ASP A O 1
ATOM 1018 N N . GLY A 1 132 ? 38.354 6.024 -30.127 1.00 52.41 132 GLY A N 1
ATOM 1019 C CA . GLY A 1 132 ? 39.506 6.817 -30.585 1.00 52.41 132 GLY A CA 1
ATOM 1020 C C . GLY A 1 132 ? 39.311 7.559 -31.921 1.00 52.41 132 GLY A C 1
ATOM 1021 O O . GLY A 1 132 ? 40.145 8.396 -32.264 1.00 52.41 132 GLY A O 1
ATOM 1022 N N . GLN A 1 133 ? 38.204 7.336 -32.629 1.00 49.31 133 GLN A N 1
ATOM 1023 C CA . GLN A 1 133 ? 37.694 8.172 -33.719 1.00 49.31 133 GLN A CA 1
ATOM 1024 C C . GLN A 1 133 ? 36.372 8.846 -33.305 1.00 49.31 133 GLN A C 1
ATOM 1026 O O . GLN A 1 133 ? 35.832 8.559 -32.239 1.00 49.31 133 GLN A O 1
ATOM 1031 N N . THR A 1 134 ? 35.960 9.864 -34.064 1.00 43.66 134 THR A N 1
ATOM 1032 C CA . THR A 1 134 ? 34.872 10.836 -33.811 1.00 43.66 134 THR A CA 1
ATOM 1033 C C . THR A 1 134 ? 33.714 10.337 -32.929 1.00 43.66 134 THR A C 1
ATOM 1035 O O . THR A 1 134 ? 33.236 9.228 -33.126 1.00 43.66 134 THR A O 1
ATOM 1038 N N . PRO A 1 135 ? 33.188 11.151 -31.988 1.00 48.38 135 PRO A N 1
ATOM 1039 C CA . PRO A 1 135 ? 32.094 10.715 -31.125 1.00 48.38 135 PRO A CA 1
ATOM 1040 C C . PRO A 1 135 ? 30.808 10.515 -31.936 1.00 48.38 135 PRO A C 1
ATOM 1042 O O . PRO A 1 135 ? 30.095 11.479 -32.216 1.00 48.38 135 PRO A O 1
ATOM 1045 N N . GLY A 1 136 ? 30.500 9.273 -32.297 1.00 52.44 136 GLY A N 1
ATOM 1046 C CA . GLY A 1 136 ? 29.170 8.905 -32.763 1.00 52.44 136 GLY A CA 1
ATOM 1047 C C . GLY A 1 136 ? 28.230 8.609 -31.586 1.00 52.44 136 GLY A C 1
ATOM 1048 O O . GLY A 1 136 ? 28.660 8.402 -30.446 1.00 52.44 136 GLY A O 1
ATOM 1049 N N . TYR A 1 137 ? 26.927 8.642 -31.861 1.00 51.78 137 TYR A N 1
ATOM 1050 C CA . TYR A 1 137 ? 25.871 8.468 -30.865 1.00 51.78 137 TYR A CA 1
ATOM 1051 C C . TYR A 1 137 ? 24.982 7.286 -31.234 1.00 51.78 137 TYR A C 1
ATOM 1053 O O . TYR A 1 137 ? 24.519 7.199 -32.367 1.00 51.78 137 TYR A O 1
ATOM 1061 N N . ILE A 1 138 ? 24.697 6.417 -30.267 1.00 55.38 138 ILE A N 1
ATOM 1062 C CA . ILE A 1 138 ? 23.688 5.363 -30.426 1.00 55.38 138 ILE A CA 1
ATOM 1063 C C . ILE A 1 138 ? 22.310 5.946 -30.092 1.00 55.38 138 ILE A C 1
ATOM 1065 O O . ILE A 1 138 ? 22.125 6.475 -28.992 1.00 55.38 138 ILE A O 1
ATOM 1069 N N . GLN A 1 139 ? 21.359 5.846 -31.027 1.00 51.09 139 GLN A N 1
ATOM 1070 C CA . GLN A 1 139 ? 19.943 6.140 -30.789 1.00 51.09 139 GLN A CA 1
ATOM 1071 C C . GLN A 1 139 ? 19.198 4.859 -30.411 1.00 51.09 139 GLN A C 1
ATOM 1073 O O . GLN A 1 139 ? 19.317 3.846 -31.096 1.00 51.09 139 GLN A O 1
ATOM 1078 N N . PHE A 1 140 ? 18.410 4.915 -29.340 1.00 55.84 140 PHE A N 1
ATOM 1079 C CA . PHE A 1 140 ? 17.581 3.800 -28.890 1.00 55.84 140 PHE A CA 1
ATOM 1080 C C . PHE A 1 140 ? 16.126 4.050 -29.258 1.00 55.84 140 PHE A C 1
ATOM 1082 O O . PHE A 1 140 ? 15.593 5.130 -28.999 1.00 55.84 140 PHE A O 1
ATOM 1089 N N . THR A 1 141 ? 15.480 3.034 -29.822 1.00 51.03 141 THR A N 1
ATOM 1090 C CA . THR A 1 141 ? 14.027 3.023 -30.008 1.00 51.03 141 THR A CA 1
ATOM 1091 C C . THR A 1 141 ? 13.399 2.191 -28.893 1.00 51.03 141 THR A C 1
ATOM 1093 O O . THR A 1 141 ? 13.961 1.179 -28.480 1.00 51.03 141 THR A O 1
ATOM 1096 N N . TYR A 1 142 ? 12.240 2.608 -28.394 1.00 49.88 142 TYR A N 1
ATOM 1097 C CA . TYR A 1 142 ? 11.476 1.876 -27.383 1.00 49.88 142 TYR A CA 1
ATOM 1098 C C . TYR A 1 142 ? 10.158 1.390 -27.986 1.00 49.88 142 TYR A C 1
ATOM 1100 O O . TYR A 1 142 ? 9.577 2.070 -28.830 1.00 49.88 142 TYR A O 1
ATOM 1108 N N . ASN A 1 143 ? 9.707 0.213 -27.561 1.00 50.62 143 ASN A N 1
ATOM 1109 C CA . ASN A 1 143 ? 8.370 -0.295 -27.855 1.00 50.62 143 ASN A CA 1
ATOM 1110 C C . ASN A 1 143 ? 7.317 0.431 -26.992 1.00 50.62 143 ASN A C 1
ATOM 1112 O O . ASN A 1 143 ? 7.655 1.067 -25.990 1.00 50.62 143 ASN A O 1
ATOM 1116 N N . ASP A 1 144 ? 6.033 0.278 -27.330 1.00 44.84 144 ASP A N 1
ATOM 1117 C CA . ASP A 1 144 ? 4.907 0.869 -26.580 1.00 44.84 144 ASP A CA 1
ATOM 1118 C C . ASP A 1 144 ? 4.836 0.398 -25.111 1.00 44.84 144 ASP A C 1
ATOM 1120 O O . ASP A 1 144 ? 4.319 1.105 -24.247 1.00 44.84 144 ASP A O 1
ATOM 1124 N N . ASP A 1 145 ? 5.387 -0.784 -24.815 1.00 46.16 145 ASP A N 1
ATOM 1125 C CA . ASP A 1 145 ? 5.502 -1.373 -23.472 1.00 46.16 145 ASP A CA 1
ATOM 1126 C C . ASP A 1 145 ? 6.781 -0.952 -22.725 1.00 46.16 145 ASP A C 1
ATOM 1128 O O . ASP A 1 145 ? 7.132 -1.512 -21.682 1.00 46.16 145 ASP A O 1
ATOM 1132 N N . ASN A 1 146 ? 7.498 0.029 -23.273 1.00 46.44 146 ASN A N 1
ATOM 1133 C CA . ASN A 1 146 ? 8.733 0.555 -22.728 1.00 46.44 146 ASN A CA 1
ATOM 1134 C C . ASN A 1 146 ? 9.887 -0.469 -22.611 1.00 46.44 146 ASN A C 1
ATOM 1136 O O . ASN A 1 146 ? 10.833 -0.305 -21.835 1.00 46.44 146 ASN A O 1
ATOM 1140 N N . THR A 1 147 ? 9.838 -1.555 -23.377 1.00 48.28 147 THR A N 1
ATOM 1141 C CA . THR A 1 147 ? 11.021 -2.384 -23.626 1.00 48.28 147 THR A CA 1
ATOM 1142 C C . THR A 1 147 ? 11.882 -1.729 -24.708 1.00 48.28 147 THR A C 1
ATOM 1144 O O . THR A 1 147 ? 11.361 -1.026 -25.577 1.00 48.28 147 THR A O 1
ATOM 1147 N N . LEU A 1 148 ? 13.209 -1.912 -24.666 1.00 50.78 148 LEU A N 1
ATOM 1148 C CA . LEU A 1 148 ? 14.053 -1.462 -25.779 1.00 50.78 148 LEU A CA 1
ATOM 1149 C C . LEU A 1 148 ? 13.611 -2.220 -27.032 1.00 50.78 148 LEU A C 1
ATOM 1151 O O . LEU A 1 148 ? 13.687 -3.451 -27.083 1.00 50.78 148 LEU A O 1
ATOM 1155 N N . ALA A 1 149 ? 13.148 -1.481 -28.040 1.00 47.50 149 ALA A N 1
ATOM 1156 C CA . ALA A 1 149 ? 12.990 -2.038 -29.365 1.00 47.50 149 ALA A CA 1
ATOM 1157 C C . ALA A 1 149 ? 14.387 -2.459 -29.824 1.00 47.50 149 ALA A C 1
ATOM 1159 O O . ALA A 1 149 ? 15.378 -1.778 -29.564 1.00 47.50 149 ALA A O 1
ATOM 1160 N N . LYS A 1 150 ? 14.473 -3.619 -30.463 1.00 50.41 150 LYS A N 1
ATOM 1161 C CA . LYS A 1 150 ? 15.696 -4.388 -30.744 1.00 50.41 150 LYS A CA 1
ATOM 1162 C C . LYS A 1 150 ? 16.713 -3.699 -31.686 1.00 50.41 150 LYS A C 1
ATOM 1164 O O . LYS A 1 150 ? 17.564 -4.366 -32.262 1.00 50.41 150 LYS A O 1
ATOM 1169 N N . TYR A 1 151 ? 16.626 -2.385 -31.869 1.00 48.56 151 TYR A N 1
ATOM 1170 C CA . TYR A 1 151 ? 17.319 -1.624 -32.895 1.00 48.56 151 TYR A CA 1
ATOM 1171 C C . TYR A 1 151 ? 17.986 -0.391 -32.282 1.00 48.56 151 TYR A C 1
ATOM 1173 O O . TYR A 1 151 ? 17.330 0.583 -31.912 1.00 48.56 151 TYR A O 1
ATOM 1181 N N . ALA A 1 152 ? 19.310 -0.460 -32.193 1.00 49.66 152 ALA A N 1
ATOM 1182 C CA . ALA A 1 152 ? 20.187 0.688 -32.057 1.00 49.66 152 ALA A CA 1
ATOM 1183 C C . ALA A 1 152 ? 21.037 0.722 -33.331 1.00 49.66 152 ALA A C 1
ATOM 1185 O O . ALA A 1 152 ? 21.734 -0.247 -33.621 1.00 49.66 152 ALA A O 1
ATOM 1186 N N . SER A 1 153 ? 20.929 1.793 -34.116 1.00 49.91 153 SER A N 1
ATOM 1187 C CA . SER A 1 153 ? 21.759 2.005 -35.303 1.00 49.91 153 SER A CA 1
ATOM 1188 C C . SER A 1 153 ? 22.868 2.991 -34.957 1.00 49.91 153 SER A C 1
ATOM 1190 O O . SER A 1 153 ? 22.602 4.083 -34.446 1.00 49.91 153 SER A O 1
ATOM 1192 N N . TYR A 1 154 ? 24.106 2.608 -35.238 1.00 52.91 154 TYR A N 1
ATOM 1193 C CA . TYR A 1 154 ? 25.250 3.510 -35.251 1.00 52.91 154 TYR A CA 1
ATOM 1194 C C . TYR A 1 154 ? 25.593 3.803 -36.711 1.00 52.91 154 TYR A C 1
ATOM 1196 O O . TYR A 1 154 ? 25.603 2.887 -37.535 1.00 52.91 154 TYR A O 1
ATOM 1204 N N . THR A 1 155 ? 25.839 5.070 -37.035 1.00 51.72 155 THR A N 1
ATOM 1205 C CA . THR A 1 155 ? 26.339 5.471 -38.351 1.00 51.72 155 THR A CA 1
ATOM 1206 C C . THR A 1 155 ? 27.670 6.165 -38.147 1.00 51.72 155 THR A C 1
ATOM 1208 O O . THR A 1 155 ? 27.727 7.227 -37.528 1.00 51.72 155 THR A O 1
ATOM 1211 N N . ASP A 1 156 ? 28.726 5.566 -38.680 1.00 54.78 156 ASP A N 1
ATOM 1212 C CA . ASP A 1 156 ? 30.070 6.134 -38.692 1.00 54.78 156 ASP A CA 1
ATOM 1213 C C . ASP A 1 156 ? 30.665 5.943 -40.074 1.00 54.78 156 ASP A C 1
ATOM 1215 O O . ASP A 1 156 ? 30.578 4.860 -40.654 1.00 54.78 156 ASP A O 1
ATOM 1219 N N . ASP A 1 157 ? 31.142 7.047 -40.640 1.00 57.50 157 ASP A N 1
ATOM 1220 C CA . ASP A 1 157 ? 31.645 7.132 -42.015 1.00 57.50 157 ASP A CA 1
ATOM 1221 C C . ASP A 1 157 ? 30.709 6.510 -43.085 1.00 57.50 157 ASP A C 1
ATOM 1223 O O . ASP A 1 157 ? 31.141 5.935 -44.081 1.00 57.50 157 ASP A O 1
ATOM 1227 N N . GLY A 1 158 ? 29.388 6.589 -42.872 1.00 55.94 158 GLY A N 1
ATOM 1228 C CA . GLY A 1 158 ? 28.377 6.069 -43.804 1.00 55.94 158 GLY A CA 1
ATOM 1229 C C . GLY A 1 158 ? 28.148 4.552 -43.759 1.00 55.94 158 GLY A C 1
ATOM 1230 O O . GLY A 1 158 ? 27.390 4.042 -44.583 1.00 55.94 158 GLY A O 1
ATOM 1231 N N . LYS A 1 159 ? 28.754 3.831 -42.807 1.00 51.97 159 LYS A N 1
ATOM 1232 C CA . LYS A 1 159 ? 28.453 2.418 -42.539 1.00 51.97 159 LYS A CA 1
ATOM 1233 C C . LYS A 1 159 ? 27.370 2.289 -41.466 1.00 51.97 159 LYS A C 1
ATOM 1235 O O . LYS A 1 159 ? 27.473 2.904 -40.405 1.00 51.97 159 LYS A O 1
ATOM 1240 N N . GLU A 1 160 ? 26.345 1.489 -41.750 1.00 51.44 160 GLU A N 1
ATOM 1241 C CA . GLU A 1 160 ? 25.326 1.081 -40.778 1.00 51.44 160 GLU A CA 1
ATOM 1242 C C . GLU A 1 160 ? 25.774 -0.198 -40.070 1.00 51.44 160 GLU A C 1
ATOM 1244 O O . GLU A 1 160 ? 26.168 -1.172 -40.711 1.00 51.44 160 GLU A O 1
ATOM 1249 N N . TYR A 1 161 ? 25.703 -0.191 -38.743 1.00 55.31 161 TYR A N 1
ATOM 1250 C CA . TYR A 1 161 ? 25.984 -1.357 -37.912 1.00 55.31 161 TYR A CA 1
ATOM 1251 C C . TYR A 1 161 ? 24.657 -1.915 -37.387 1.00 55.31 161 TYR A C 1
ATOM 1253 O O . TYR A 1 161 ? 23.852 -1.163 -36.829 1.00 55.31 161 TYR A O 1
ATOM 1261 N N . GLU A 1 162 ? 24.419 -3.219 -37.567 1.00 51.38 162 GLU A N 1
ATOM 1262 C CA . GLU A 1 162 ? 23.227 -3.901 -37.054 1.00 51.38 162 GLU A CA 1
ATOM 1263 C C . GLU A 1 162 ? 23.511 -4.621 -35.727 1.00 51.38 162 GLU A C 1
ATOM 1265 O O . GLU A 1 162 ? 24.445 -5.411 -35.609 1.00 51.38 162 GLU A O 1
ATOM 1270 N N . LEU A 1 163 ? 22.581 -4.406 -34.794 1.00 51.84 163 LEU A N 1
ATOM 1271 C CA . LEU A 1 163 ? 22.273 -5.175 -33.585 1.00 51.84 163 LEU A CA 1
ATOM 1272 C C . LEU A 1 163 ? 23.096 -4.943 -32.302 1.00 51.84 163 LEU A C 1
ATOM 1274 O O . LEU A 1 163 ? 24.324 -4.991 -32.271 1.00 51.84 163 LEU A O 1
ATOM 1278 N N . CYS A 1 164 ? 22.330 -4.819 -31.207 1.00 52.78 164 CYS A N 1
ATOM 1279 C CA . CYS A 1 164 ? 22.798 -4.806 -29.825 1.00 52.78 164 CYS A CA 1
ATOM 1280 C C . CYS A 1 164 ? 22.154 -5.947 -29.020 1.00 52.78 164 CYS A C 1
ATOM 1282 O O . CYS A 1 164 ? 20.934 -6.124 -29.068 1.00 52.78 164 CYS A O 1
ATOM 1284 N N . GLU A 1 165 ? 22.943 -6.665 -28.216 1.00 51.78 165 GLU A N 1
ATOM 1285 C CA . GLU A 1 165 ? 22.415 -7.392 -27.053 1.00 51.78 165 GLU A CA 1
ATOM 1286 C C . GLU A 1 165 ? 22.443 -6.465 -25.833 1.00 51.78 165 GLU A C 1
ATOM 1288 O O . GLU A 1 165 ? 23.466 -5.835 -25.549 1.00 51.78 165 GLU A O 1
ATOM 1293 N N . PHE A 1 166 ? 21.318 -6.391 -25.118 1.00 53.62 166 PHE A N 1
ATOM 1294 C CA . PHE A 1 166 ? 21.190 -5.649 -23.866 1.00 53.62 166 PHE A CA 1
ATOM 1295 C C . PHE A 1 166 ? 21.116 -6.616 -22.695 1.00 53.62 166 PHE A C 1
ATOM 1297 O O . PHE A 1 166 ? 20.249 -7.492 -22.664 1.00 53.62 166 PHE A O 1
ATOM 1304 N N . THR A 1 167 ? 21.971 -6.404 -21.701 1.00 50.59 167 THR A N 1
ATOM 1305 C CA . THR A 1 167 ? 21.812 -7.031 -20.387 1.00 50.59 167 THR A CA 1
ATOM 1306 C C . THR A 1 167 ? 21.136 -6.026 -19.460 1.00 50.59 167 THR A C 1
ATOM 1308 O O . THR A 1 167 ? 21.495 -4.847 -19.451 1.00 50.59 167 THR A O 1
ATOM 1311 N N . TYR A 1 168 ? 20.144 -6.477 -18.692 1.00 51.00 168 TYR A N 1
ATOM 1312 C CA . TYR A 1 168 ? 19.413 -5.648 -17.733 1.00 51.00 168 TYR A CA 1
ATOM 1313 C C . TYR A 1 168 ? 19.671 -6.134 -16.302 1.00 51.00 168 TYR A C 1
ATOM 1315 O O . TYR A 1 168 ? 19.692 -7.343 -16.070 1.00 51.00 168 TYR A O 1
ATOM 1323 N N . ASP A 1 169 ? 19.808 -5.226 -15.330 1.00 50.34 169 ASP A N 1
ATOM 1324 C CA . ASP A 1 169 ? 19.581 -5.555 -13.913 1.00 50.34 169 ASP A CA 1
ATOM 1325 C C . ASP A 1 169 ? 18.132 -5.257 -13.493 1.00 50.34 169 ASP A C 1
ATOM 1327 O O . ASP A 1 169 ? 17.349 -4.709 -14.267 1.00 50.34 169 ASP A O 1
ATOM 1331 N N . SER A 1 170 ? 17.738 -5.670 -12.286 1.00 38.56 170 SER A N 1
ATOM 1332 C CA . SER A 1 170 ? 16.419 -5.363 -11.720 1.00 38.56 170 SER A CA 1
ATOM 1333 C C . SER A 1 170 ? 16.411 -3.951 -11.101 1.00 38.56 170 SER A C 1
ATOM 1335 O O . SER A 1 170 ? 17.242 -3.716 -10.222 1.00 38.56 170 SER A O 1
ATOM 1337 N N . PRO A 1 171 ? 15.487 -3.027 -11.457 1.00 44.06 171 PRO A N 1
ATOM 1338 C CA . PRO A 1 171 ? 14.414 -3.108 -12.446 1.00 44.06 171 PRO A CA 1
ATOM 1339 C C . PRO A 1 171 ? 14.776 -2.331 -13.731 1.00 44.06 171 PRO A C 1
ATOM 1341 O O . PRO A 1 171 ? 14.542 -1.131 -13.847 1.00 44.06 171 PRO A O 1
ATOM 1344 N N . LYS A 1 172 ? 15.304 -3.053 -14.720 1.00 48.34 172 LYS A N 1
ATOM 1345 C CA . LYS A 1 172 ? 15.589 -2.644 -16.104 1.00 48.34 172 LYS A CA 1
ATOM 1346 C C . LYS A 1 172 ? 16.635 -1.529 -16.298 1.00 48.34 172 LYS A C 1
ATOM 1348 O O . LYS A 1 172 ? 16.508 -0.745 -17.238 1.00 48.34 172 LYS A O 1
ATOM 1353 N N . ARG A 1 173 ? 17.713 -1.469 -15.503 1.00 48.72 173 ARG A N 1
ATOM 1354 C CA . ARG A 1 173 ? 18.900 -0.680 -15.902 1.00 48.72 173 ARG A CA 1
ATOM 1355 C C . ARG A 1 173 ? 19.682 -1.472 -16.945 1.00 48.72 173 ARG A C 1
ATOM 1357 O O . ARG A 1 173 ? 20.015 -2.625 -16.692 1.00 48.72 173 ARG A O 1
ATOM 1364 N N . VAL A 1 174 ? 19.994 -0.869 -18.092 1.00 49.94 174 VAL A N 1
ATOM 1365 C CA . VAL A 1 174 ? 20.938 -1.462 -19.054 1.00 49.94 174 VAL A CA 1
ATOM 1366 C C . VAL A 1 174 ? 22.311 -1.521 -18.387 1.00 49.94 174 VAL A C 1
ATOM 1368 O O . VAL A 1 174 ? 22.879 -0.484 -18.048 1.00 49.94 174 VAL A O 1
ATOM 1371 N N . THR A 1 175 ? 22.821 -2.723 -18.144 1.00 48.16 175 THR A N 1
ATOM 1372 C CA . THR A 1 175 ? 24.123 -2.954 -17.500 1.00 48.16 175 THR A CA 1
ATOM 1373 C C . THR A 1 175 ? 25.230 -3.243 -18.500 1.00 48.16 175 THR A C 1
ATOM 1375 O O . THR A 1 175 ? 26.402 -3.057 -18.181 1.00 48.16 175 THR A O 1
ATOM 1378 N N . GLU A 1 176 ? 24.871 -3.659 -19.713 1.00 50.84 176 GLU A N 1
ATOM 1379 C CA . GLU A 1 176 ? 25.813 -3.983 -20.777 1.00 50.84 176 GLU A CA 1
ATOM 1380 C C . GLU A 1 176 ? 25.168 -3.724 -22.141 1.00 50.84 176 GLU A C 1
ATOM 1382 O O . GLU A 1 176 ? 23.992 -4.038 -22.349 1.00 50.84 176 GLU A O 1
ATOM 1387 N N . VAL A 1 177 ? 25.953 -3.163 -23.062 1.00 52.75 177 VAL A N 1
ATOM 1388 C CA . VAL A 1 177 ? 25.612 -3.034 -24.481 1.00 52.75 177 VAL A CA 1
ATOM 1389 C C . VAL A 1 177 ? 26.723 -3.716 -25.265 1.00 52.75 177 VAL A C 1
ATOM 1391 O O . VAL A 1 177 ? 27.886 -3.326 -25.156 1.00 52.75 177 VAL A O 1
ATOM 1394 N N . LYS A 1 178 ? 26.378 -4.737 -26.049 1.00 54.31 178 LYS A N 1
ATOM 1395 C CA . LYS A 1 178 ? 27.320 -5.394 -26.964 1.00 54.31 178 LYS A CA 1
ATOM 1396 C C . LYS A 1 178 ? 27.037 -4.953 -28.387 1.00 54.31 178 LYS A C 1
ATOM 1398 O O . LYS A 1 178 ? 25.883 -4.999 -28.797 1.00 54.31 178 LYS A O 1
ATOM 1403 N N . LEU A 1 179 ? 28.074 -4.555 -29.117 1.00 54.81 179 LEU A N 1
ATOM 1404 C CA . LEU A 1 179 ? 27.976 -4.119 -30.510 1.00 54.81 179 LEU A CA 1
ATOM 1405 C C . LEU A 1 179 ? 28.608 -5.169 -31.426 1.00 54.81 179 LEU A C 1
ATOM 1407 O O . LEU A 1 179 ? 29.650 -5.737 -31.081 1.00 54.81 179 LEU A O 1
ATOM 1411 N N . THR A 1 180 ? 28.005 -5.394 -32.597 1.00 50.06 180 THR A N 1
ATOM 1412 C CA . THR A 1 180 ? 28.603 -6.211 -33.661 1.00 50.06 180 THR A CA 1
ATOM 1413 C C . THR A 1 180 ? 28.887 -5.391 -34.908 1.00 50.06 180 THR A C 1
ATOM 1415 O O . THR A 1 180 ? 28.038 -4.636 -35.376 1.00 50.06 180 THR A O 1
ATOM 1418 N N . SER A 1 181 ? 30.071 -5.596 -35.481 1.00 48.44 181 SER A N 1
ATOM 1419 C CA . SER A 1 181 ? 30.416 -5.157 -36.832 1.00 48.44 181 SER A CA 1
ATOM 1420 C C . SER A 1 181 ? 30.984 -6.341 -37.591 1.00 48.44 181 SER A C 1
ATOM 1422 O O . SER A 1 181 ? 31.925 -6.964 -37.110 1.00 48.44 181 SER A O 1
ATOM 1424 N N . GLU A 1 182 ? 30.433 -6.660 -38.763 1.00 54.75 182 GLU A N 1
ATOM 1425 C CA . GLU A 1 182 ? 30.972 -7.702 -39.659 1.00 54.75 182 GLU A CA 1
ATOM 1426 C C . GLU A 1 182 ? 31.185 -9.087 -38.986 1.00 54.75 182 GLU A C 1
ATOM 1428 O O . GLU A 1 182 ? 31.975 -9.899 -39.457 1.00 54.75 182 GLU A O 1
ATOM 1433 N N . GLY A 1 183 ? 30.454 -9.390 -37.902 1.00 47.69 183 GLY A N 1
ATOM 1434 C CA . GLY A 1 183 ? 30.530 -10.665 -37.170 1.00 47.69 183 GLY A CA 1
ATOM 1435 C C . GLY A 1 183 ? 31.520 -10.707 -35.997 1.00 47.69 183 GLY A C 1
ATOM 1436 O O . GLY A 1 183 ? 31.562 -11.714 -35.291 1.00 47.69 183 GLY A O 1
ATOM 1437 N N . GLU A 1 184 ? 32.262 -9.626 -35.746 1.00 45.62 184 GLU A N 1
ATOM 1438 C CA . GLU A 1 184 ? 33.162 -9.480 -34.595 1.00 45.62 184 GLU A CA 1
ATOM 1439 C C . GLU A 1 184 ? 32.469 -8.703 -33.461 1.00 45.62 184 GLU A C 1
ATOM 1441 O O . GLU A 1 184 ? 31.788 -7.696 -33.688 1.00 45.62 184 GLU A O 1
ATOM 1446 N N . TRP A 1 185 ? 32.622 -9.192 -32.225 1.00 43.03 185 TRP A N 1
ATOM 1447 C CA . TRP A 1 185 ? 32.017 -8.596 -31.032 1.00 43.03 185 TRP A CA 1
ATOM 1448 C C . TRP A 1 185 ? 32.962 -7.589 -30.382 1.00 43.03 185 TRP A C 1
ATOM 1450 O O . TRP A 1 185 ? 34.052 -7.947 -29.936 1.00 43.03 185 TRP A O 1
ATOM 1460 N N . TYR A 1 186 ? 32.492 -6.354 -30.219 1.00 49.16 186 TYR A N 1
ATOM 1461 C CA . TYR A 1 186 ? 33.185 -5.328 -29.446 1.00 49.16 186 TYR A CA 1
ATOM 1462 C C . TYR A 1 186 ? 32.450 -5.147 -28.118 1.00 49.16 186 TYR A C 1
ATOM 1464 O O . TYR A 1 186 ? 31.324 -4.646 -28.063 1.00 49.16 186 TYR A O 1
ATOM 1472 N N . ILE A 1 187 ? 33.073 -5.601 -27.030 1.00 40.72 187 ILE A N 1
ATOM 1473 C CA . ILE A 1 187 ? 32.540 -5.413 -25.680 1.00 40.72 187 ILE A CA 1
ATOM 1474 C C . ILE A 1 187 ? 33.018 -4.053 -25.179 1.00 40.72 187 ILE A C 1
ATOM 1476 O O . ILE A 1 187 ? 34.214 -3.851 -24.978 1.00 40.72 187 ILE A O 1
ATOM 1480 N N . THR A 1 188 ? 32.092 -3.122 -24.961 1.00 43.34 188 THR A N 1
ATOM 1481 C CA . THR A 1 188 ? 32.405 -1.835 -24.332 1.00 43.34 188 THR A CA 1
ATOM 1482 C C . THR A 1 188 ? 31.904 -1.853 -22.892 1.00 43.34 188 THR A C 1
ATOM 1484 O O . THR A 1 188 ? 30.710 -2.012 -22.650 1.00 43.34 188 THR A O 1
ATOM 1487 N N . TYR A 1 189 ? 32.815 -1.678 -21.931 1.00 38.31 189 TYR A N 1
ATOM 1488 C CA . TYR A 1 189 ? 32.478 -1.475 -20.522 1.00 38.31 189 TYR A CA 1
ATOM 1489 C C . TYR A 1 189 ? 32.672 -0.010 -20.112 1.00 38.31 189 TYR A C 1
ATOM 1491 O O . TYR A 1 189 ? 33.601 0.654 -20.564 1.00 38.31 189 TYR A O 1
ATOM 1499 N N . LEU A 1 190 ? 31.830 0.397 -19.157 1.00 34.16 190 LEU A N 1
ATOM 1500 C CA . LEU A 1 190 ? 31.727 1.672 -18.436 1.00 34.16 190 LEU A CA 1
ATOM 1501 C C . LEU A 1 190 ? 30.942 2.800 -19.114 1.00 34.16 190 LEU A C 1
ATOM 1503 O O . LEU A 1 190 ? 31.398 3.441 -20.056 1.00 34.16 190 LEU A O 1
ATOM 1507 N N . TYR A 1 191 ? 29.826 3.146 -18.469 1.00 40.06 191 TYR A N 1
ATOM 1508 C CA . TYR A 1 191 ? 29.221 4.466 -18.579 1.00 40.06 191 TYR A CA 1
ATOM 1509 C C . TYR A 1 191 ? 29.064 5.077 -17.185 1.00 40.06 191 TYR A C 1
ATOM 1511 O O . TYR A 1 191 ? 28.453 4.482 -16.296 1.00 40.06 191 TYR A O 1
ATOM 1519 N N . GLU A 1 192 ? 29.592 6.290 -17.022 1.00 32.25 192 GLU A N 1
ATOM 1520 C CA . GLU A 1 192 ? 28.991 7.278 -16.131 1.00 32.25 192 GLU A CA 1
ATOM 1521 C C . GLU A 1 192 ? 27.711 7.769 -16.812 1.00 32.25 192 GLU A C 1
ATOM 1523 O O . GLU A 1 192 ? 27.723 8.208 -17.965 1.00 32.25 192 GLU A O 1
ATOM 1528 N N . VAL A 1 193 ? 26.586 7.629 -16.118 1.00 34.69 193 VAL A N 1
ATOM 1529 C CA . VAL A 1 193 ? 25.292 8.123 -16.584 1.00 34.69 193 VAL A CA 1
ATOM 1530 C C . VAL A 1 193 ? 25.286 9.635 -16.382 1.00 34.69 193 VAL A C 1
ATOM 1532 O O . VAL A 1 193 ? 25.243 10.103 -15.245 1.00 34.69 193 VAL A O 1
ATOM 1535 N N . PHE A 1 194 ? 25.344 10.402 -17.469 1.00 32.41 194 PHE A N 1
ATOM 1536 C CA . PHE A 1 194 ? 25.076 11.837 -17.410 1.00 32.41 194 PHE A CA 1
ATOM 1537 C C . PHE A 1 194 ? 23.559 12.041 -17.439 1.00 32.41 194 PHE A C 1
ATOM 1539 O O . PHE A 1 194 ? 22.897 11.640 -18.398 1.00 32.41 194 PHE A O 1
ATOM 1546 N N . VAL A 1 195 ? 23.041 12.600 -16.344 1.00 37.62 195 VAL A N 1
ATOM 1547 C CA . VAL A 1 195 ? 21.648 13.043 -16.172 1.00 37.62 195 VAL A CA 1
ATOM 1548 C C . VAL A 1 195 ? 21.472 14.423 -16.791 1.00 37.62 195 VAL A C 1
ATOM 1550 O O . VAL A 1 195 ? 22.389 15.257 -16.610 1.00 37.62 195 VAL A O 1
#

Secondary structure (DSSP, 8-state):
---------S-S-------------------------EEEEEETTEEPEEETTTTEEEEEEPTT--GGGB--EEEESTT-EEESPTT--B--SS-EEEEEE-TTS-EEEEEEEEEE----------EE--SSS---EEEEEE-TTSSEEEEEEEEETTEEE--EEEEEETTTEEEEEEEEETTEEEEE-------

pLDDT: mean 70.27, std 23.74, range [32.25, 98.81]

Sequence (195 aa):
MKKCQLFYFFLTAILCIGLISCSDDDDDDVIRSNEKKITEFAINAVKAEIDETNKTIILTLPAETDVTKLKPQIKVSDKASVTPASDVETDFTKPVTYTVKAEDGSTQAYTATIHVIKLTPFLISKIKVNDGQTPGYIQFTYNDDNTLAKYASYTDDGKEYELCEFTYDSPKRVTEVKLTSEGEWYITYLYEVFV